Protein AF-A0A8H6C930-F1 (afdb_monomer)

Mean predicted aligned error: 19.34 Å

Foldseek 3Di:
DDFDDDDPVADCLRHGDDDDDDDFDWDWDWDQDPVVRDIDIHTDPDDRDDDPDVVCVLVVVLVVVVVVLQVVQDDPPDGPLRVVLRVLLVVQVPDPVCVPDDSSVSSVVSVVVSVVVSSCVSSVVVVVVVVVVVVPDDDDDDPDDDPPDPPDDVVVVVPVVVVVVVVVVVVVVVCVVCVNVPQQEPQDPPDPQSVVLNVVVVDPPPLVVVDVVVDDDDHDSSHPPDPQSVQWDWDDDPDPDDDIDIDGPPDDDDDDDDDDDDDDDDDDDDDDDDDPPPPDDDDDDPDDDDDPPPDDDDDDD

Organism: NCBI:txid560253

Secondary structure (DSSP, 8-state):
-EEE---TTS-TTTTTEEE--------EEEEEETTTTEEEEEE--SSPPPPS-TTSHHHHHHHHHHHHHHHHSB-SS-BHHHHHHHHHHHHHHH-GGGTTS-HHHHHHHHHHHHHHHHHHHHHHHHHHHHHHHHT----------------S-HHHHHHHHHHHHHHHHHHHHHHHHTGGGTT-----TT-HHHHHHHHHHTSHHHHHHHHHHH-TT------TT-GGGGGEEEE--SSTTPPPEEEETT--S--------------------------PPP--PPP--------PPPP--

Structure (mmCIF, N/CA/C/O backbone):
data_AF-A0A8H6C930-F1
#
_entry.id   AF-A0A8H6C930-F1
#
loop_
_atom_site.group_PDB
_atom_site.id
_atom_site.type_symbol
_atom_site.label_atom_id
_atom_site.label_alt_id
_atom_site.label_comp_id
_atom_site.label_asym_id
_atom_site.label_entity_id
_atom_site.label_seq_id
_atom_site.pdbx_PDB_ins_code
_atom_site.Cartn_x
_atom_site.Cartn_y
_atom_site.Cartn_z
_atom_site.occupancy
_atom_site.B_iso_or_equiv
_atom_site.auth_seq_id
_atom_site.auth_comp_id
_atom_site.auth_asym_id
_atom_site.auth_atom_id
_atom_site.pdbx_PDB_model_num
ATOM 1 N N . MET A 1 1 ? -10.681 -14.684 5.565 1.00 79.75 1 MET A N 1
ATOM 2 C CA . MET A 1 1 ? -9.396 -15.216 6.063 1.00 79.75 1 MET A CA 1
ATOM 3 C C . MET A 1 1 ? -8.317 -14.830 5.072 1.00 79.75 1 MET A C 1
ATOM 5 O O . MET A 1 1 ? -8.582 -14.863 3.874 1.00 79.75 1 MET A O 1
ATOM 9 N N . VAL A 1 2 ? -7.157 -14.409 5.564 1.00 85.25 2 VAL A N 1
ATOM 10 C CA . VAL A 1 2 ? -5.998 -14.007 4.758 1.00 85.25 2 VAL A CA 1
ATOM 11 C C . VAL A 1 2 ? -4.792 -14.786 5.265 1.00 85.25 2 VAL A C 1
ATOM 13 O O . VAL A 1 2 ? -4.538 -14.804 6.465 1.00 85.25 2 VAL A O 1
ATOM 16 N N . GLY A 1 3 ? -4.070 -15.446 4.361 1.00 86.06 3 GLY A N 1
ATOM 17 C CA . GLY A 1 3 ? -2.855 -16.191 4.686 1.00 86.06 3 GLY A CA 1
ATOM 18 C C . GLY A 1 3 ? -1.617 -15.485 4.149 1.00 86.06 3 GLY A C 1
ATOM 19 O O . GLY A 1 3 ? -1.628 -15.006 3.014 1.00 86.06 3 GLY A O 1
ATOM 20 N N . ILE A 1 4 ? -0.548 -15.448 4.944 1.00 85.06 4 ILE A N 1
ATOM 21 C CA . ILE A 1 4 ? 0.753 -14.927 4.522 1.00 85.06 4 ILE A CA 1
ATOM 22 C C . ILE A 1 4 ? 1.716 -16.087 4.283 1.00 85.06 4 ILE A C 1
ATOM 24 O O . ILE A 1 4 ? 2.104 -16.810 5.205 1.00 85.06 4 ILE A O 1
ATOM 28 N N . ALA A 1 5 ? 2.156 -16.211 3.033 1.00 83.69 5 ALA A N 1
ATOM 29 C CA . ALA A 1 5 ? 3.278 -17.052 2.647 1.00 83.69 5 ALA A CA 1
ATOM 30 C C . ALA A 1 5 ? 4.486 -16.156 2.357 1.00 83.69 5 ALA A C 1
ATOM 32 O O . ALA A 1 5 ? 4.425 -15.283 1.493 1.00 83.69 5 ALA A O 1
ATOM 33 N N . ALA A 1 6 ? 5.578 -16.375 3.085 1.00 81.38 6 ALA A N 1
ATOM 34 C CA . ALA A 1 6 ? 6.816 -15.627 2.923 1.00 81.38 6 ALA A CA 1
ATOM 35 C C . ALA A 1 6 ? 7.959 -16.581 2.558 1.00 81.38 6 ALA A C 1
ATOM 37 O O . ALA A 1 6 ? 8.051 -17.693 3.081 1.00 81.38 6 ALA A O 1
ATOM 38 N N . THR A 1 7 ? 8.823 -16.152 1.639 1.00 77.94 7 THR A N 1
ATOM 39 C CA . THR A 1 7 ? 10.051 -16.875 1.281 1.00 77.94 7 THR A CA 1
ATOM 40 C C . THR A 1 7 ? 11.129 -16.689 2.349 1.00 77.94 7 THR A C 1
ATOM 42 O O . THR A 1 7 ? 11.044 -15.760 3.144 1.00 77.94 7 THR A O 1
ATOM 45 N N . ALA A 1 8 ? 12.196 -17.494 2.305 1.00 78.94 8 ALA A N 1
ATOM 46 C CA . ALA A 1 8 ? 13.320 -17.434 3.251 1.00 78.94 8 ALA A CA 1
ATOM 47 C C . ALA A 1 8 ? 14.050 -16.072 3.338 1.00 78.94 8 ALA A C 1
ATOM 49 O O . ALA A 1 8 ? 14.855 -15.876 4.242 1.00 78.94 8 ALA A O 1
ATOM 50 N N . TRP A 1 9 ? 13.779 -15.149 2.408 1.00 77.31 9 TRP A N 1
ATOM 51 C CA . TRP A 1 9 ? 14.273 -13.769 2.416 1.00 77.31 9 TRP A CA 1
ATOM 52 C C . TRP A 1 9 ? 13.660 -12.886 3.510 1.00 77.31 9 TRP A C 1
ATOM 54 O O . TRP A 1 9 ? 14.273 -11.893 3.883 1.00 77.31 9 TRP A O 1
ATOM 64 N N . TYR A 1 10 ? 12.481 -13.247 4.022 1.00 79.94 10 TYR A N 1
ATOM 65 C CA . TYR A 1 10 ? 11.798 -12.533 5.098 1.00 79.94 10 TYR A CA 1
ATOM 66 C C . TYR A 1 10 ? 11.987 -13.257 6.428 1.00 79.94 10 TYR A C 1
ATOM 68 O O . TYR A 1 10 ? 12.107 -14.487 6.474 1.00 79.94 10 TYR A O 1
ATOM 76 N N . THR A 1 11 ? 11.984 -12.503 7.525 1.00 69.88 11 THR A N 1
ATOM 77 C CA . THR A 1 11 ? 12.024 -13.082 8.868 1.00 69.88 11 THR A CA 1
ATOM 78 C C . THR A 1 11 ? 10.875 -14.075 9.050 1.00 69.88 11 THR A C 1
ATOM 80 O O . THR A 1 11 ? 9.703 -13.784 8.810 1.00 69.88 11 THR A O 1
ATOM 83 N N . GLY A 1 12 ? 11.195 -15.285 9.521 1.00 71.69 12 GLY A N 1
ATOM 84 C CA . GLY A 1 12 ? 10.204 -16.338 9.786 1.00 71.69 12 GLY A CA 1
ATOM 85 C C . GLY A 1 12 ? 9.175 -15.982 10.872 1.00 71.69 12 GLY A C 1
ATOM 86 O O . GLY A 1 12 ? 8.310 -16.795 11.193 1.00 71.69 12 GLY A O 1
ATOM 87 N N . ASP A 1 13 ? 9.256 -14.778 11.437 1.00 80.69 13 ASP A N 1
ATOM 88 C CA . ASP A 1 13 ? 8.464 -14.299 12.562 1.00 80.69 13 ASP A CA 1
ATOM 89 C C . ASP A 1 13 ? 6.982 -14.129 12.206 1.00 80.69 13 ASP A C 1
ATOM 91 O O . ASP A 1 13 ? 6.132 -14.407 13.052 1.00 80.69 13 ASP A O 1
ATOM 95 N N . PHE A 1 14 ? 6.664 -13.798 10.950 1.00 80.81 14 PHE A N 1
ATOM 96 C CA . PHE A 1 14 ? 5.293 -13.712 10.420 1.00 80.81 14 PHE A CA 1
ATOM 97 C C . PHE A 1 14 ? 5.009 -14.702 9.278 1.00 80.81 14 PHE A C 1
ATOM 99 O O . PHE A 1 14 ? 3.876 -14.796 8.800 1.00 80.81 14 PHE A O 1
ATOM 106 N N . ALA A 1 15 ? 6.011 -15.483 8.864 1.00 81.81 15 ALA A N 1
ATOM 107 C CA . ALA A 1 15 ? 5.833 -16.528 7.865 1.00 81.81 15 ALA A CA 1
ATOM 108 C C . ALA A 1 15 ? 4.798 -17.567 8.337 1.00 81.81 15 ALA A C 1
ATOM 110 O O . ALA A 1 15 ? 4.788 -17.969 9.511 1.00 81.81 15 ALA A O 1
ATOM 111 N N . ASN A 1 16 ? 3.944 -18.008 7.407 1.00 82.38 16 ASN A N 1
ATOM 112 C CA . ASN A 1 16 ? 2.868 -18.975 7.642 1.00 82.38 16 ASN A CA 1
ATOM 113 C C . ASN A 1 16 ? 1.887 -18.526 8.737 1.00 82.38 16 ASN A C 1
ATOM 115 O O . ASN A 1 16 ? 1.502 -19.317 9.599 1.00 82.38 16 ASN A O 1
ATOM 119 N N . SER A 1 17 ? 1.537 -17.240 8.745 1.00 84.88 17 SER A N 1
ATOM 120 C CA . SER A 1 17 ? 0.477 -16.705 9.598 1.00 84.88 17 SER A CA 1
ATOM 121 C C . SER A 1 17 ? -0.850 -16.672 8.841 1.00 84.88 17 SER A C 1
ATOM 123 O O . SER A 1 17 ? -0.894 -16.444 7.629 1.00 84.88 17 SER A O 1
ATOM 125 N N . GLU A 1 18 ? -1.935 -16.927 9.565 1.00 89.06 18 GLU A N 1
ATOM 126 C CA . GLU A 1 18 ? -3.299 -16.802 9.070 1.00 89.06 18 GLU A CA 1
ATOM 127 C C . GLU A 1 18 ? -4.036 -15.788 9.940 1.00 89.06 18 GLU A C 1
ATOM 129 O O . GLU A 1 18 ? -4.047 -15.895 11.168 1.00 89.06 18 GLU A O 1
ATOM 134 N N . CYS A 1 19 ? -4.645 -14.799 9.294 1.00 87.25 19 CYS A N 1
ATOM 135 C CA . CYS A 1 19 ? -5.421 -13.757 9.941 1.00 87.25 19 CYS A CA 1
ATOM 136 C C . CYS A 1 19 ? -6.899 -13.926 9.575 1.00 87.25 19 CYS A C 1
ATOM 138 O O . CYS A 1 19 ? -7.279 -14.026 8.399 1.00 87.25 19 CYS A O 1
ATOM 140 N N . SER A 1 20 ? -7.755 -13.935 10.595 1.00 90.50 20 SER A N 1
ATOM 141 C CA . SER A 1 20 ? -9.189 -13.745 10.404 1.00 90.50 20 SER A CA 1
ATOM 142 C C . SER A 1 20 ? -9.491 -12.254 10.438 1.00 90.50 20 SER A C 1
ATOM 144 O O . SER A 1 20 ? -8.956 -11.539 11.278 1.00 90.50 20 SER A O 1
ATOM 146 N N . LEU A 1 21 ? -10.336 -11.798 9.519 1.00 90.06 21 LEU A N 1
ATOM 147 C CA . LEU A 1 21 ? -10.789 -10.413 9.471 1.00 90.06 21 LEU A CA 1
ATOM 148 C C . LEU A 1 21 ? -12.234 -10.383 9.948 1.00 90.06 21 LEU A C 1
ATOM 150 O O . LEU A 1 21 ? -13.074 -11.095 9.394 1.00 90.06 21 LEU A O 1
ATOM 154 N N . GLU A 1 22 ? -12.508 -9.566 10.956 1.00 90.31 22 GLU A N 1
ATOM 155 C CA . GLU A 1 22 ? -13.847 -9.347 11.491 1.00 90.31 22 GLU A CA 1
ATOM 156 C C . GLU A 1 22 ? -14.183 -7.859 11.386 1.00 90.31 22 GLU A C 1
ATOM 158 O O . GLU A 1 22 ? -13.458 -7.007 11.893 1.00 90.31 22 GLU A O 1
ATOM 163 N N . PHE A 1 23 ? -15.283 -7.542 10.703 1.00 87.50 23 PHE A N 1
ATOM 164 C CA . PHE A 1 23 ? -15.750 -6.170 10.535 1.00 87.50 23 PHE A CA 1
ATOM 165 C C . PHE A 1 23 ? -16.881 -5.919 11.525 1.00 87.50 23 PHE A C 1
ATOM 167 O O . PHE A 1 23 ? -17.959 -6.498 11.403 1.00 87.50 23 PHE A O 1
ATOM 174 N N . ILE A 1 24 ? -16.630 -5.056 12.511 1.00 87.38 24 ILE A N 1
ATOM 175 C CA . ILE A 1 24 ? -17.607 -4.723 13.549 1.00 87.38 24 ILE A CA 1
ATOM 176 C C . ILE A 1 24 ? -18.131 -3.305 13.294 1.00 87.38 24 ILE A C 1
ATOM 178 O O . ILE A 1 24 ? -17.394 -2.333 13.513 1.00 87.38 24 ILE A O 1
ATOM 182 N N . PRO A 1 25 ? -19.396 -3.139 12.859 1.00 85.94 25 PRO A N 1
ATOM 183 C CA . PRO A 1 25 ? -19.955 -1.818 12.628 1.00 85.94 25 PRO A CA 1
ATOM 184 C C . PRO A 1 25 ? -19.990 -1.044 13.948 1.00 85.94 25 PRO A C 1
ATOM 186 O O . PRO A 1 25 ? -20.563 -1.477 14.950 1.00 85.94 25 PRO A O 1
ATOM 189 N N . THR A 1 26 ? -19.356 0.128 13.950 1.00 85.62 26 THR A N 1
ATOM 190 C CA . THR A 1 26 ? -19.258 0.995 15.126 1.00 85.62 26 THR A CA 1
ATOM 191 C C . THR A 1 26 ? -19.774 2.380 14.776 1.00 85.62 26 THR A C 1
ATOM 193 O O . THR A 1 26 ? -19.342 2.988 13.799 1.00 85.62 26 THR A O 1
ATOM 196 N N . ARG A 1 27 ? -20.690 2.908 15.593 1.00 85.25 27 ARG A N 1
ATOM 197 C CA . ARG A 1 27 ? -21.203 4.268 15.432 1.00 85.25 27 ARG A CA 1
ATOM 198 C C . ARG A 1 27 ? -20.398 5.223 16.300 1.00 85.25 27 ARG A C 1
ATOM 200 O O . ARG A 1 27 ? -20.373 5.091 17.525 1.00 85.25 27 ARG A O 1
ATOM 207 N N . SER A 1 28 ? -19.803 6.218 15.661 1.00 85.56 28 SER A N 1
ATOM 208 C CA . SER A 1 28 ? -19.038 7.268 16.328 1.00 85.56 28 SER A CA 1
ATOM 209 C C . SER A 1 28 ? -19.638 8.631 16.010 1.00 85.56 28 SER A C 1
ATOM 211 O O . SER A 1 28 ? -20.045 8.892 14.881 1.00 85.56 28 SER A O 1
ATOM 213 N N . THR A 1 29 ? -19.687 9.503 17.010 1.00 86.50 29 THR A N 1
ATOM 214 C CA . THR A 1 29 ? -19.997 10.919 16.828 1.00 86.50 29 THR A CA 1
ATOM 215 C C . THR A 1 29 ? -18.683 11.651 16.612 1.00 86.50 29 THR A C 1
ATOM 217 O O . THR A 1 29 ? -17.833 11.675 17.504 1.00 86.50 29 THR A O 1
ATOM 220 N N . VAL A 1 30 ? -18.517 12.224 15.421 1.00 84.88 30 VAL A N 1
ATOM 221 C CA . VAL A 1 30 ? -17.352 13.036 15.064 1.00 84.88 30 VAL A CA 1
ATOM 222 C C . VAL A 1 30 ? -17.749 14.502 15.155 1.00 84.88 30 VAL A C 1
ATOM 224 O O . VAL A 1 30 ? -18.632 14.958 14.433 1.00 84.88 30 VAL A O 1
ATOM 227 N N . THR A 1 31 ? -17.090 15.241 16.039 1.00 86.75 31 THR A N 1
ATOM 228 C CA . THR A 1 31 ? -17.269 16.686 16.176 1.00 86.75 31 THR A CA 1
ATOM 229 C C . THR A 1 31 ? -15.995 17.373 15.711 1.00 86.75 31 THR A C 1
ATOM 231 O O . THR A 1 31 ? -14.959 17.274 16.368 1.00 86.75 31 THR A O 1
ATOM 234 N N . ALA A 1 32 ? -16.069 18.075 14.582 1.00 84.75 32 ALA A N 1
ATOM 235 C CA . ALA A 1 32 ? -14.976 18.895 14.076 1.00 84.75 32 ALA A CA 1
ATOM 236 C C . ALA A 1 32 ? -15.139 20.340 14.568 1.00 84.75 32 ALA A C 1
ATOM 238 O O . ALA A 1 32 ? -16.073 21.044 14.183 1.00 84.75 32 ALA A O 1
ATOM 239 N N . ASN A 1 33 ? -14.224 20.796 15.420 1.00 82.88 33 ASN A N 1
ATOM 240 C CA . ASN A 1 33 ? -14.099 22.195 15.797 1.00 82.88 33 ASN A CA 1
ATOM 241 C C . ASN A 1 33 ? -13.044 22.854 14.903 1.00 82.88 33 ASN A C 1
ATOM 243 O O . ASN A 1 33 ? -11.845 22.792 15.169 1.00 82.88 33 ASN A O 1
ATOM 247 N N . VAL A 1 34 ? -13.517 23.501 13.839 1.00 81.06 34 VAL A N 1
ATOM 248 C CA . VAL A 1 34 ? -12.667 24.165 12.841 1.00 81.06 34 VAL A CA 1
ATOM 249 C C . VAL A 1 34 ? -11.925 25.370 13.432 1.00 81.06 34 VAL A C 1
ATOM 251 O O . VAL A 1 34 ? -10.808 25.659 13.0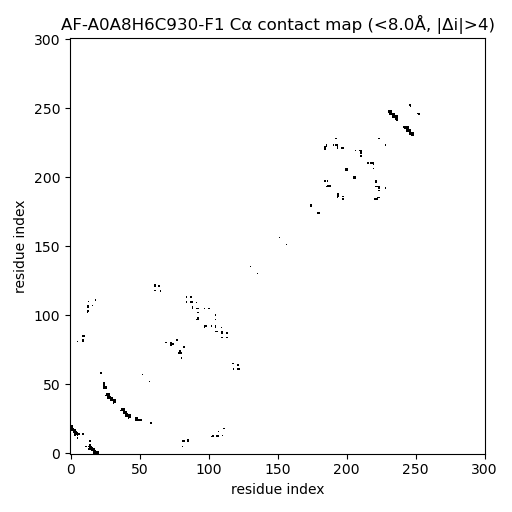22 1.00 81.06 34 VAL A O 1
ATOM 254 N N . THR A 1 35 ? -12.501 26.056 14.425 1.00 80.56 35 THR A N 1
ATOM 255 C CA . THR A 1 35 ? -11.878 27.229 15.061 1.00 80.56 35 THR A CA 1
ATOM 256 C C . THR A 1 35 ? -10.650 26.854 15.887 1.00 80.56 35 THR A C 1
ATOM 258 O O . THR A 1 35 ? -9.655 27.571 15.863 1.00 80.56 35 THR A O 1
ATOM 261 N N . ASN A 1 36 ? -10.706 25.721 16.589 1.00 81.69 36 ASN A N 1
ATOM 262 C CA . ASN A 1 36 ? -9.599 25.218 17.407 1.00 81.69 36 ASN A CA 1
ATOM 263 C C . ASN A 1 36 ? -8.772 24.138 16.693 1.00 81.69 36 ASN A C 1
ATOM 265 O O . ASN A 1 36 ? -7.921 23.518 17.327 1.00 81.69 36 ASN A O 1
ATOM 269 N N . SER A 1 37 ? -9.043 23.888 15.406 1.00 81.19 37 SER A N 1
ATOM 270 C CA . SER A 1 37 ? -8.432 22.813 14.614 1.00 81.19 37 SER A CA 1
ATOM 271 C C . SER A 1 37 ? -8.431 21.459 15.334 1.00 81.19 37 SER A C 1
ATOM 273 O O . SER A 1 37 ? -7.448 20.722 15.279 1.00 81.19 37 SER A O 1
ATOM 275 N N . SER A 1 38 ? -9.517 21.131 16.040 1.00 86.69 38 SER A N 1
ATOM 276 C CA . SER A 1 38 ? -9.626 19.892 16.810 1.00 86.69 38 SER A CA 1
ATOM 277 C C . SER A 1 38 ? -10.752 19.006 16.293 1.00 86.69 38 SER A C 1
ATOM 279 O O . SER A 1 38 ? -11.836 19.475 15.949 1.00 86.69 38 SER A O 1
ATOM 281 N N . ILE A 1 39 ? -10.491 17.702 16.238 1.00 86.88 39 ILE A N 1
ATOM 282 C CA . ILE A 1 39 ? -11.469 16.685 15.855 1.00 86.88 39 ILE A CA 1
ATOM 283 C C . ILE A 1 39 ? -11.646 15.769 17.058 1.00 86.88 39 ILE A C 1
ATOM 285 O O . ILE A 1 39 ? -10.695 15.128 17.499 1.00 86.88 39 ILE A O 1
ATOM 289 N N . THR A 1 40 ? -12.861 15.713 17.595 1.00 90.12 40 THR A N 1
ATOM 290 C CA . THR A 1 40 ? -13.199 14.824 18.707 1.00 90.12 40 THR A CA 1
ATOM 291 C C . THR A 1 40 ? -14.066 13.693 18.185 1.00 90.12 40 THR A C 1
ATOM 293 O O . THR A 1 40 ? -15.147 13.934 17.650 1.00 90.12 40 THR A O 1
ATOM 296 N N . VAL A 1 41 ? -13.608 12.456 18.365 1.00 88.25 41 VAL A N 1
ATOM 297 C CA . VAL A 1 41 ? -14.354 11.249 17.996 1.00 88.25 41 VAL A CA 1
ATOM 298 C C . VAL A 1 41 ? -14.790 10.547 19.274 1.00 88.25 41 VAL A C 1
ATOM 300 O O . VAL A 1 41 ? -13.957 10.112 20.065 1.00 88.25 41 VAL A O 1
ATOM 303 N N . VAL A 1 42 ? -16.100 10.436 19.491 1.00 90.44 42 VAL A N 1
ATOM 304 C CA . VAL A 1 42 ? -16.665 9.749 20.659 1.00 90.44 42 VAL A CA 1
ATOM 305 C C . VAL A 1 42 ? -17.503 8.573 20.180 1.00 90.44 42 VAL A C 1
ATOM 307 O O . VAL A 1 42 ? -18.450 8.754 19.415 1.00 90.44 42 VAL A O 1
ATOM 310 N N . LYS A 1 43 ? -17.174 7.358 20.632 1.00 84.62 43 LYS A N 1
ATOM 311 C CA . LYS A 1 43 ? -17.994 6.167 20.360 1.00 84.62 43 LYS A CA 1
ATOM 312 C C . LYS A 1 43 ? -19.374 6.352 20.999 1.00 84.62 43 LYS A C 1
ATOM 314 O O . LYS A 1 43 ? -19.468 6.700 22.174 1.00 84.62 43 LYS A O 1
ATOM 319 N N . SER A 1 44 ? -20.439 6.137 20.231 1.00 82.00 44 SER A N 1
ATOM 320 C CA . SER A 1 44 ? -21.807 6.295 20.723 1.00 82.00 44 SER A CA 1
ATOM 321 C C . SER A 1 44 ? -22.160 5.131 21.656 1.00 82.00 44 SER A C 1
ATOM 323 O O . SER A 1 44 ? -22.127 3.969 21.255 1.00 82.00 44 SER A O 1
ATOM 325 N N . SER A 1 45 ? -22.453 5.423 22.923 1.00 69.12 45 SER A N 1
ATOM 326 C CA . SER A 1 45 ? -22.806 4.425 23.932 1.00 69.12 45 SER A CA 1
ATOM 327 C C . SER A 1 45 ? -24.292 4.063 23.844 1.00 69.12 45 SER A C 1
ATOM 329 O O . SER A 1 45 ? -25.140 4.710 24.451 1.00 69.12 45 SER A O 1
ATOM 331 N N . GLY A 1 46 ? -24.619 3.008 23.097 1.00 61.81 46 GLY A N 1
ATOM 332 C CA . GLY A 1 46 ? -25.963 2.424 23.102 1.00 61.81 46 GLY A CA 1
ATOM 333 C C . GLY A 1 46 ? -26.334 1.786 21.769 1.00 61.81 46 GLY A C 1
ATOM 334 O O . GLY A 1 46 ? -26.498 2.488 20.779 1.00 61.81 46 GLY A O 1
ATOM 335 N N . SER A 1 47 ? -26.531 0.464 21.788 1.00 58.28 47 SER A N 1
ATOM 336 C CA . SER A 1 47 ? -26.843 -0.441 20.665 1.00 58.28 47 SER A CA 1
ATOM 337 C C . SER A 1 47 ? -25.711 -0.685 19.655 1.00 58.28 47 SER A C 1
ATOM 339 O O . SER A 1 47 ? -24.977 0.227 19.283 1.00 58.28 47 SER A O 1
ATOM 341 N N . ALA A 1 48 ? -25.563 -1.952 19.241 1.00 6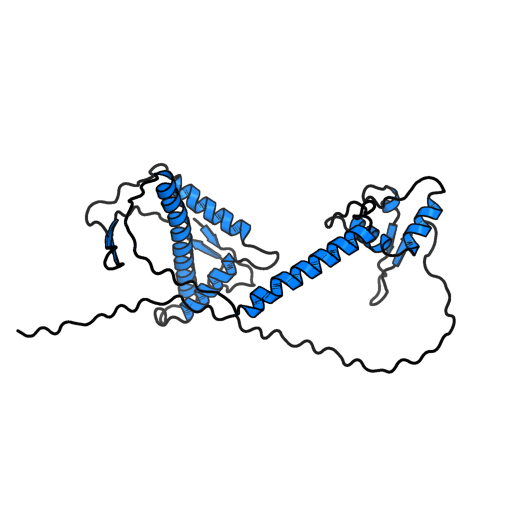9.19 48 ALA A N 1
ATOM 342 C CA . ALA A 1 48 ? -24.708 -2.337 18.120 1.00 69.19 48 ALA A CA 1
ATOM 343 C C . ALA A 1 48 ? -25.110 -1.495 16.905 1.00 69.19 48 ALA A C 1
ATOM 345 O O . ALA A 1 48 ? -26.302 -1.373 16.615 1.00 69.19 48 ALA A O 1
ATOM 346 N N . ALA A 1 49 ? -24.139 -0.858 16.253 1.00 79.38 49 ALA A N 1
ATOM 347 C CA . ALA A 1 49 ? -24.451 -0.016 15.113 1.00 79.38 49 ALA A CA 1
ATOM 348 C C . ALA A 1 49 ? -25.074 -0.885 14.020 1.00 79.38 49 ALA A C 1
ATOM 350 O O . ALA A 1 49 ? -24.557 -1.956 13.705 1.00 79.38 49 ALA A O 1
ATOM 351 N N . THR A 1 50 ? -26.192 -0.428 13.459 1.00 84.19 50 THR A N 1
ATOM 352 C CA . THR A 1 50 ? -26.740 -1.049 12.258 1.00 84.19 50 THR A CA 1
ATOM 353 C C . THR A 1 50 ? -25.683 -0.962 11.170 1.00 84.19 50 THR A C 1
ATOM 355 O O . THR A 1 50 ? -25.166 0.127 10.912 1.00 84.19 50 THR A O 1
ATOM 358 N N . ASP A 1 51 ? -25.361 -2.104 10.568 1.00 84.00 51 ASP A N 1
ATOM 359 C CA . ASP A 1 51 ? -24.439 -2.163 9.445 1.00 84.00 51 ASP A CA 1
ATOM 360 C C . ASP A 1 51 ? -24.942 -1.224 8.331 1.00 84.00 51 ASP A C 1
ATOM 362 O O . ASP A 1 51 ? -26.070 -1.410 7.854 1.00 84.00 51 ASP A O 1
ATOM 366 N N . PRO A 1 52 ? -24.175 -0.180 7.954 1.00 79.38 52 PRO A N 1
ATOM 367 C CA . PRO A 1 52 ? -24.566 0.717 6.872 1.00 79.38 52 PRO A CA 1
ATOM 368 C C . PRO A 1 52 ? -24.620 0.003 5.516 1.00 79.38 52 PRO A C 1
ATOM 370 O O . PRO A 1 52 ? -25.248 0.515 4.590 1.00 79.38 52 PRO A O 1
ATOM 373 N N . GLU A 1 53 ? -23.979 -1.161 5.389 1.00 85.12 53 GLU A N 1
ATOM 374 C CA . GLU A 1 53 ? -23.884 -1.925 4.154 1.00 85.12 53 GLU A CA 1
ATOM 375 C C . GLU A 1 53 ? -24.126 -3.426 4.432 1.00 85.12 53 GLU A C 1
ATOM 377 O O . GLU A 1 53 ? -23.200 -4.235 4.424 1.00 85.12 53 GLU A O 1
ATOM 382 N N . PRO A 1 54 ? -25.387 -3.836 4.653 1.00 86.44 54 PRO A N 1
ATOM 383 C CA . PRO A 1 54 ? -25.709 -5.204 5.053 1.00 86.44 54 PRO A CA 1
ATOM 384 C C . PRO A 1 54 ? -25.551 -6.240 3.927 1.00 86.44 54 PRO A C 1
ATOM 386 O O . PRO A 1 54 ? -25.756 -7.430 4.171 1.00 86.44 54 PRO A O 1
ATOM 389 N N . THR A 1 55 ? -25.252 -5.835 2.685 1.00 90.12 55 THR A N 1
ATOM 390 C CA . THR A 1 55 ? -25.086 -6.786 1.572 1.00 90.12 55 THR A CA 1
ATOM 391 C C . THR A 1 55 ? -23.704 -7.445 1.569 1.00 90.12 55 THR A C 1
ATOM 393 O O . THR A 1 55 ? -23.513 -8.452 0.886 1.00 90.12 55 THR A O 1
ATOM 396 N N . GLY A 1 56 ? -22.752 -6.917 2.348 1.00 89.50 56 GLY A N 1
ATOM 397 C CA . GLY A 1 56 ? -21.388 -7.433 2.452 1.00 89.50 56 GLY A CA 1
ATOM 398 C C . GLY A 1 56 ? -20.503 -7.099 1.248 1.00 89.50 56 GLY A C 1
ATOM 399 O O . GLY A 1 56 ? -19.365 -7.567 1.167 1.00 89.50 56 GLY A O 1
ATOM 400 N N . LEU A 1 57 ? -20.991 -6.276 0.318 1.00 90.94 57 LEU A N 1
ATOM 401 C CA . LEU A 1 57 ? -20.226 -5.752 -0.807 1.00 90.94 57 LEU A CA 1
ATOM 402 C C . LEU A 1 57 ? -19.038 -4.916 -0.336 1.00 90.94 57 LEU A C 1
ATOM 404 O O . LEU A 1 57 ? -17.969 -5.022 -0.933 1.00 90.94 57 LEU A O 1
ATOM 408 N N . LEU A 1 58 ? -19.186 -4.122 0.728 1.00 90.62 58 LEU A N 1
ATOM 409 C CA . LEU A 1 58 ? -18.085 -3.322 1.268 1.00 90.62 58 LEU A CA 1
ATOM 410 C C . LEU A 1 58 ? -16.952 -4.225 1.762 1.00 90.62 58 LEU A C 1
ATOM 412 O O . LEU A 1 58 ? -15.804 -4.049 1.363 1.00 90.62 58 LEU A O 1
ATOM 416 N N . VAL A 1 59 ? -17.286 -5.240 2.559 1.00 91.31 59 VAL A N 1
ATOM 417 C CA . VAL A 1 59 ? -16.318 -6.226 3.056 1.00 91.31 59 VAL A CA 1
ATOM 418 C C . VAL A 1 59 ? -15.657 -6.965 1.892 1.00 91.31 59 VAL A C 1
ATOM 420 O O . VAL A 1 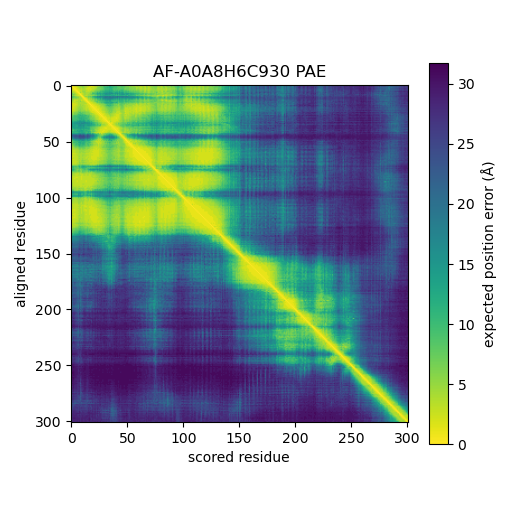59 ? -14.430 -7.070 1.837 1.00 91.31 59 VAL A O 1
ATOM 423 N N . ASN A 1 60 ? -16.450 -7.428 0.922 1.00 92.62 60 ASN A N 1
ATOM 424 C CA . ASN A 1 60 ? -15.941 -8.132 -0.250 1.00 92.62 60 ASN A CA 1
ATOM 425 C C . ASN A 1 60 ? -14.993 -7.258 -1.088 1.00 92.62 60 ASN A C 1
ATOM 427 O O . ASN A 1 60 ? -13.928 -7.719 -1.500 1.00 92.62 60 AS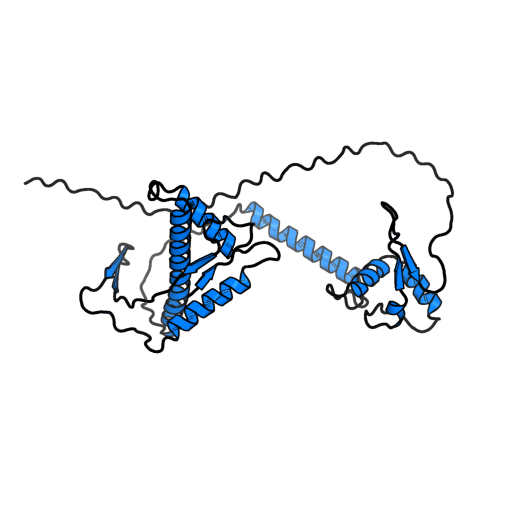N A O 1
ATOM 431 N N . ASN A 1 61 ? -15.341 -5.991 -1.310 1.00 92.81 61 ASN A N 1
ATOM 432 C CA . ASN A 1 61 ? -14.524 -5.048 -2.070 1.00 92.81 61 ASN A CA 1
ATOM 433 C C . ASN A 1 61 ? -13.225 -4.702 -1.339 1.00 92.81 61 ASN A C 1
ATOM 435 O O . ASN A 1 61 ? -12.169 -4.656 -1.969 1.00 92.81 61 ASN A O 1
ATOM 439 N N . THR A 1 62 ? -13.269 -4.531 -0.018 1.00 92.56 62 THR A N 1
ATOM 440 C CA . THR A 1 62 ? -12.076 -4.293 0.804 1.00 92.56 62 THR A CA 1
ATOM 441 C C . THR A 1 62 ? -11.105 -5.471 0.732 1.00 92.56 62 THR A C 1
ATOM 443 O O . THR A 1 62 ? -9.925 -5.285 0.431 1.00 92.56 62 THR A O 1
ATOM 446 N N . VAL A 1 63 ? -11.595 -6.702 0.913 1.00 92.31 63 VAL A N 1
ATOM 447 C CA . VAL A 1 63 ? -10.765 -7.916 0.800 1.00 92.31 63 VAL A CA 1
ATOM 448 C C . VAL A 1 63 ? -10.236 -8.098 -0.628 1.00 92.31 63 VAL A C 1
ATOM 450 O O . VAL A 1 63 ? -9.077 -8.464 -0.826 1.00 92.31 63 VAL A O 1
ATOM 453 N N . THR A 1 64 ? -11.050 -7.789 -1.638 1.00 93.19 64 THR A N 1
ATOM 454 C CA . THR A 1 64 ? -10.637 -7.836 -3.048 1.00 93.19 64 THR A CA 1
ATOM 455 C C . THR A 1 64 ? -9.538 -6.810 -3.351 1.00 93.19 64 THR A C 1
ATOM 457 O O . THR A 1 64 ? -8.578 -7.125 -4.054 1.00 93.19 64 THR A O 1
ATOM 460 N N . SER A 1 65 ? -9.624 -5.604 -2.787 1.00 92.75 65 SER A N 1
ATOM 461 C CA . SER A 1 65 ? -8.594 -4.565 -2.915 1.00 92.75 65 SER A CA 1
ATOM 462 C C . SER A 1 65 ? -7.281 -4.971 -2.258 1.00 92.75 65 SER A C 1
ATOM 464 O O . SER A 1 65 ? -6.220 -4.808 -2.859 1.00 92.75 65 SER A O 1
ATOM 466 N N . LEU A 1 66 ? -7.343 -5.596 -1.080 1.00 90.62 66 LEU A N 1
ATOM 467 C CA . LEU A 1 66 ? -6.171 -6.182 -0.432 1.00 90.62 66 LEU A CA 1
ATOM 468 C C . LEU A 1 66 ? -5.511 -7.255 -1.317 1.00 90.62 66 LEU A C 1
ATOM 470 O O . LEU A 1 66 ? -4.290 -7.280 -1.474 1.00 90.62 66 LEU A O 1
ATOM 474 N N . HIS A 1 67 ? -6.315 -8.104 -1.960 1.00 88.81 67 HIS A N 1
ATOM 475 C CA . HIS A 1 67 ? -5.820 -9.088 -2.922 1.00 88.81 67 HIS A CA 1
ATOM 476 C C . HIS A 1 67 ? -5.157 -8.428 -4.146 1.00 88.81 67 HIS A C 1
ATOM 478 O O . HIS A 1 67 ? -4.096 -8.873 -4.586 1.00 88.81 67 HIS A O 1
ATOM 484 N N . PHE A 1 68 ? -5.720 -7.342 -4.683 1.00 90.31 68 PHE A N 1
ATOM 485 C CA . PHE A 1 68 ? -5.082 -6.596 -5.771 1.00 90.31 68 PHE A CA 1
ATOM 486 C C . PHE A 1 68 ? -3.758 -5.949 -5.349 1.00 90.31 68 PHE A C 1
ATOM 488 O O . PHE A 1 68 ? -2.786 -6.042 -6.097 1.00 90.31 68 PHE A O 1
ATOM 495 N N . LEU A 1 69 ? -3.685 -5.357 -4.153 1.00 88.12 69 LEU A N 1
ATOM 496 C CA . LEU A 1 69 ? -2.443 -4.798 -3.607 1.00 88.12 69 LEU A CA 1
ATOM 497 C C . LEU A 1 69 ? -1.348 -5.863 -3.498 1.00 88.12 69 LEU A C 1
ATOM 499 O O . LEU A 1 69 ? -0.224 -5.644 -3.950 1.00 88.12 69 LEU A O 1
ATOM 503 N N . SER A 1 70 ? -1.699 -7.050 -2.997 1.00 85.69 70 SER A N 1
ATOM 504 C CA . SER A 1 70 ? -0.777 -8.186 -2.916 1.00 85.69 70 SER A CA 1
ATOM 505 C C . SER A 1 70 ? -0.244 -8.618 -4.289 1.00 85.69 70 SER A C 1
ATOM 507 O O . SER A 1 70 ? 0.911 -9.024 -4.395 1.00 85.69 70 SER A O 1
ATOM 509 N N . LYS A 1 71 ? -1.043 -8.486 -5.356 1.00 83.94 71 LYS A N 1
ATOM 510 C CA . LYS A 1 71 ? -0.637 -8.842 -6.725 1.00 83.94 71 LYS A CA 1
ATOM 511 C C . LYS A 1 71 ? 0.168 -7.764 -7.448 1.00 83.94 71 LYS A C 1
ATOM 513 O O . LYS A 1 71 ? 0.904 -8.105 -8.368 1.00 83.94 71 LYS A O 1
ATOM 518 N N . MET A 1 72 ? 0.010 -6.493 -7.084 1.00 81.88 72 MET A N 1
ATOM 519 C CA . MET A 1 72 ? 0.725 -5.378 -7.723 1.00 81.88 72 MET A CA 1
ATOM 520 C C . MET A 1 72 ? 2.091 -5.097 -7.083 1.00 81.88 72 MET A C 1
ATOM 522 O O . MET A 1 72 ? 2.960 -4.531 -7.739 1.00 81.88 72 MET A O 1
ATOM 526 N N . GLY A 1 73 ? 2.287 -5.487 -5.820 1.00 68.19 73 GLY A N 1
ATOM 527 C CA . GLY A 1 73 ? 3.501 -5.205 -5.049 1.00 68.19 73 GLY A CA 1
ATOM 528 C C . GLY A 1 73 ? 4.763 -6.062 -5.284 1.00 68.19 73 GLY A C 1
ATOM 529 O O . GLY A 1 73 ? 5.826 -5.598 -4.866 1.00 68.19 73 GLY A O 1
ATOM 530 N N . PRO A 1 74 ? 4.739 -7.277 -5.874 1.00 77.06 74 PRO A N 1
ATOM 531 C CA . PRO A 1 74 ? 5.951 -8.076 -6.008 1.00 77.06 74 PRO A CA 1
ATOM 532 C C . PRO A 1 74 ? 6.750 -7.704 -7.263 1.00 77.06 74 PRO A C 1
ATOM 534 O O . PRO A 1 74 ? 6.239 -7.689 -8.381 1.00 77.06 74 PRO A O 1
ATOM 537 N N . SER A 1 75 ? 8.042 -7.457 -7.069 1.00 70.69 75 SER A N 1
ATOM 538 C CA . SER A 1 75 ? 9.059 -7.538 -8.120 1.00 70.69 75 SER A CA 1
ATOM 539 C C . SER A 1 75 ? 9.549 -8.989 -8.267 1.00 70.69 75 SER A C 1
ATOM 541 O O . SER A 1 75 ? 9.144 -9.863 -7.502 1.00 70.69 75 SER A O 1
ATOM 543 N N . LEU A 1 76 ? 10.455 -9.258 -9.217 1.00 65.25 76 LEU A N 1
ATOM 544 C CA . LEU A 1 76 ? 11.059 -10.588 -9.428 1.00 65.25 76 LEU A CA 1
ATOM 545 C C . LEU A 1 76 ? 11.649 -11.229 -8.153 1.00 65.25 76 LEU A C 1
ATOM 547 O O . LEU A 1 76 ? 11.768 -12.452 -8.111 1.00 65.25 76 LEU A O 1
ATOM 551 N N . TYR A 1 77 ? 12.009 -10.435 -7.134 1.00 65.56 77 TYR A N 1
ATOM 552 C CA . TYR A 1 77 ? 12.711 -10.926 -5.940 1.00 65.56 77 TYR A CA 1
ATOM 553 C C . TYR A 1 77 ? 12.160 -10.428 -4.599 1.00 65.56 77 TYR A C 1
ATOM 555 O O . TYR A 1 77 ? 12.361 -11.102 -3.592 1.00 65.56 77 TYR A O 1
ATOM 563 N N . VAL A 1 78 ? 11.472 -9.283 -4.559 1.00 78.38 78 VAL A N 1
ATOM 564 C CA . VAL A 1 78 ? 10.992 -8.673 -3.305 1.00 78.38 78 VAL A CA 1
ATOM 565 C C . VAL A 1 78 ? 9.550 -8.200 -3.419 1.00 78.38 78 VAL A C 1
ATOM 567 O O . VAL A 1 78 ? 9.122 -7.746 -4.483 1.00 78.38 78 VAL A O 1
ATOM 570 N N . SER A 1 79 ? 8.809 -8.295 -2.318 1.00 83.75 79 SER A N 1
ATOM 571 C CA . SER A 1 79 ? 7.448 -7.784 -2.174 1.00 83.75 79 SER A CA 1
ATOM 572 C C . SER A 1 79 ? 7.465 -6.488 -1.380 1.00 83.75 79 SER A C 1
ATOM 574 O O . SER A 1 79 ? 7.850 -6.492 -0.215 1.00 83.75 79 SER A O 1
ATOM 576 N N . VAL A 1 80 ? 6.954 -5.400 -1.964 1.00 85.50 80 VAL A N 1
ATOM 577 C CA . VAL A 1 80 ? 6.813 -4.111 -1.257 1.00 85.50 80 VAL A CA 1
ATOM 578 C C . VAL A 1 80 ? 6.008 -4.272 0.040 1.00 85.50 80 VAL A C 1
ATOM 580 O O . VAL A 1 80 ? 6.327 -3.669 1.061 1.00 85.50 80 VAL A O 1
ATOM 583 N N . MET A 1 81 ? 4.984 -5.130 0.021 1.00 86.06 81 MET A N 1
ATOM 584 C CA . MET A 1 81 ? 4.165 -5.420 1.198 1.00 86.06 81 MET A CA 1
ATOM 585 C C . MET A 1 81 ? 4.925 -6.265 2.232 1.00 86.06 81 MET A C 1
ATOM 587 O O . MET A 1 81 ? 4.792 -6.033 3.429 1.00 86.06 81 MET A O 1
ATOM 591 N N . GLY A 1 82 ? 5.759 -7.206 1.775 1.00 86.75 82 GLY A N 1
ATOM 592 C CA . GLY A 1 82 ? 6.644 -7.984 2.646 1.00 86.75 82 GLY A CA 1
ATOM 593 C C . GLY A 1 82 ? 7.670 -7.103 3.359 1.00 86.75 82 GLY A C 1
ATOM 594 O O . GLY A 1 82 ? 7.844 -7.229 4.567 1.00 86.75 82 GLY A O 1
ATOM 595 N N . ASP A 1 83 ? 8.278 -6.159 2.639 1.00 88.12 83 ASP A N 1
ATOM 596 C CA . ASP A 1 83 ? 9.259 -5.220 3.194 1.00 88.12 83 ASP A CA 1
ATOM 597 C C . ASP A 1 83 ? 8.615 -4.280 4.226 1.00 88.12 83 ASP A C 1
ATOM 599 O O . ASP A 1 83 ? 9.204 -3.995 5.270 1.00 88.12 83 ASP A O 1
ATOM 603 N N . ALA A 1 84 ? 7.379 -3.835 3.973 1.00 88.25 84 ALA A N 1
ATOM 604 C CA . ALA A 1 84 ? 6.612 -3.037 4.925 1.00 88.25 84 ALA A CA 1
ATOM 605 C C . ALA A 1 84 ? 6.292 -3.822 6.212 1.00 88.25 84 ALA A C 1
ATOM 607 O O . ALA A 1 84 ? 6.456 -3.287 7.312 1.00 88.25 84 ALA A O 1
ATOM 608 N N . PHE A 1 85 ? 5.891 -5.094 6.092 1.00 88.69 85 PHE A N 1
ATOM 609 C CA . PHE A 1 85 ? 5.663 -5.962 7.250 1.00 88.69 85 PHE A CA 1
ATOM 610 C C . PHE A 1 85 ? 6.952 -6.201 8.042 1.00 88.69 85 PHE A C 1
ATOM 612 O O . PHE A 1 85 ? 6.964 -5.998 9.254 1.00 88.69 85 PHE A O 1
ATOM 619 N N . GLU A 1 86 ? 8.051 -6.553 7.373 1.00 89.06 86 GLU A N 1
ATOM 620 C CA . GLU A 1 86 ? 9.374 -6.740 7.982 1.00 89.06 86 GLU A CA 1
ATOM 621 C C . GLU A 1 86 ? 9.812 -5.481 8.753 1.00 89.06 86 GLU A C 1
ATOM 623 O O . GLU A 1 86 ? 10.239 -5.548 9.911 1.00 89.06 86 GLU A O 1
ATOM 628 N N . TYR A 1 87 ? 9.642 -4.307 8.139 1.00 89.19 87 TYR A N 1
ATOM 629 C CA . TYR A 1 87 ? 9.955 -3.031 8.770 1.00 89.19 87 TYR A CA 1
ATOM 630 C C . TYR A 1 87 ? 9.098 -2.775 10.014 1.00 89.19 87 TYR A C 1
ATOM 632 O O . TYR A 1 87 ? 9.622 -2.332 11.045 1.00 89.19 87 TYR A O 1
ATOM 640 N N . ASN A 1 88 ? 7.796 -3.073 9.956 1.00 88.62 88 ASN A N 1
ATOM 641 C CA . ASN A 1 88 ? 6.917 -2.908 11.107 1.00 88.62 88 ASN A CA 1
ATOM 642 C C . ASN A 1 88 ? 7.265 -3.893 12.235 1.00 88.62 88 ASN A C 1
ATOM 644 O O . ASN A 1 88 ? 7.329 -3.496 13.398 1.00 88.62 88 ASN A O 1
ATOM 648 N N . VAL A 1 89 ? 7.592 -5.149 11.917 1.00 88.69 89 VAL A N 1
ATOM 649 C CA . VAL A 1 89 ? 8.072 -6.144 12.895 1.00 88.69 89 VAL A CA 1
ATOM 650 C C . VAL A 1 89 ? 9.326 -5.635 13.601 1.00 88.69 89 VAL A C 1
ATOM 652 O O . VAL A 1 89 ? 9.382 -5.602 14.833 1.00 88.69 89 VAL A O 1
ATOM 655 N N . HIS A 1 90 ? 10.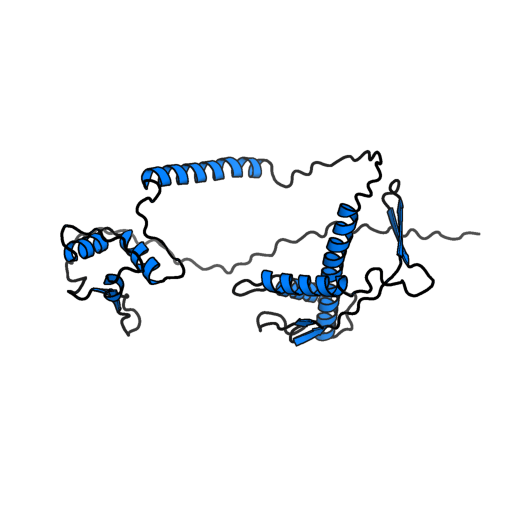314 -5.162 12.842 1.00 88.19 90 HIS A N 1
ATOM 656 C CA . HIS A 1 90 ? 11.557 -4.638 13.400 1.00 88.19 90 HIS A CA 1
ATOM 657 C C . HIS A 1 90 ? 11.341 -3.372 14.249 1.00 88.19 90 HIS A C 1
ATOM 659 O O . HIS A 1 90 ? 11.978 -3.201 15.292 1.00 88.19 90 HIS A O 1
ATOM 665 N N . THR A 1 91 ? 10.421 -2.496 13.844 1.00 88.25 91 THR A N 1
ATOM 666 C CA . THR A 1 91 ? 10.068 -1.284 14.600 1.00 88.25 91 THR A CA 1
ATOM 667 C C . THR A 1 91 ? 9.319 -1.628 15.887 1.00 88.25 91 THR A C 1
ATOM 669 O O . THR A 1 91 ? 9.643 -1.103 16.953 1.00 88.25 91 THR A O 1
ATOM 672 N N . THR A 1 92 ? 8.381 -2.572 15.821 1.00 86.62 92 THR A N 1
ATOM 673 C CA . THR A 1 92 ? 7.612 -3.063 16.973 1.00 86.62 92 THR A CA 1
ATOM 674 C C . THR A 1 92 ? 8.523 -3.755 17.983 1.00 86.62 92 THR A C 1
ATOM 676 O O . THR A 1 92 ? 8.388 -3.526 19.182 1.00 86.62 92 THR A O 1
ATOM 679 N N . TYR A 1 93 ? 9.520 -4.515 17.521 1.00 83.75 93 TYR A N 1
ATOM 680 C CA . TYR A 1 93 ? 10.527 -5.137 18.385 1.00 83.75 93 TYR A CA 1
ATOM 681 C C . TYR A 1 93 ? 11.355 -4.115 19.178 1.00 83.75 93 TYR A C 1
ATOM 683 O O . TYR A 1 93 ? 11.734 -4.364 20.320 1.00 83.75 93 TYR A O 1
ATOM 691 N N . LYS A 1 94 ? 11.628 -2.946 18.590 1.00 84.19 94 LYS A N 1
ATOM 692 C CA . LYS A 1 94 ? 12.351 -1.855 19.262 1.00 84.19 94 LYS A CA 1
ATOM 693 C C . LYS A 1 94 ? 11.481 -1.049 20.225 1.00 84.19 94 LYS A C 1
ATOM 695 O O . LYS A 1 94 ? 12.015 -0.240 20.982 1.00 84.19 94 LYS A O 1
ATOM 700 N N . SER A 1 95 ? 10.165 -1.243 20.207 1.00 82.31 95 SER A N 1
ATOM 701 C CA . SER A 1 95 ? 9.251 -0.547 21.104 1.00 82.31 95 SER A CA 1
ATOM 702 C C . SER A 1 95 ? 9.281 -1.166 22.502 1.00 82.31 95 SER A C 1
ATOM 704 O O . SER A 1 95 ? 9.055 -2.362 22.688 1.00 82.31 95 SER A O 1
ATOM 706 N N . SER A 1 96 ? 9.498 -0.328 23.519 1.00 64.44 96 SER A N 1
ATOM 707 C CA . SER A 1 96 ? 9.484 -0.731 24.933 1.00 64.44 96 SER A CA 1
ATOM 708 C C . SER A 1 96 ? 8.121 -1.251 25.407 1.00 64.44 96 SER A C 1
ATOM 710 O O . SER A 1 96 ? 8.050 -1.912 26.443 1.00 64.44 96 SER A O 1
ATOM 712 N N . ALA A 1 97 ? 7.051 -1.010 24.641 1.00 73.31 97 ALA A N 1
ATOM 713 C CA . ALA A 1 97 ? 5.699 -1.483 24.931 1.00 73.31 97 ALA A CA 1
ATOM 714 C C . ALA A 1 97 ? 5.556 -3.017 24.880 1.00 73.31 97 ALA A C 1
ATOM 716 O O . ALA A 1 97 ? 4.597 -3.555 25.430 1.00 73.31 97 ALA A O 1
ATOM 717 N N . TYR A 1 98 ? 6.506 -3.725 24.256 1.00 74.12 98 TYR A N 1
ATOM 718 C CA . TYR A 1 98 ? 6.407 -5.165 23.993 1.00 74.12 98 TYR A CA 1
ATOM 719 C C . TYR A 1 98 ? 7.522 -6.004 24.637 1.00 74.12 98 TYR A C 1
ATOM 721 O O . TYR A 1 98 ? 7.696 -7.167 24.285 1.00 74.12 98 TYR A O 1
ATOM 729 N N . GLY A 1 99 ? 8.241 -5.453 25.623 1.00 68.38 99 GLY A N 1
ATOM 730 C CA . GLY A 1 99 ? 9.437 -6.071 26.221 1.00 68.38 99 GLY A CA 1
ATOM 731 C C . GLY A 1 99 ? 9.253 -7.439 26.903 1.00 68.38 99 GLY A C 1
ATOM 732 O O . GLY A 1 99 ? 10.249 -8.094 27.191 1.00 68.38 99 GLY A O 1
ATOM 733 N N . ASN A 1 100 ? 8.013 -7.886 27.135 1.00 80.94 100 ASN A N 1
ATOM 734 C CA . ASN A 1 100 ? 7.700 -9.189 27.742 1.00 80.94 100 ASN A CA 1
ATOM 735 C C . ASN A 1 100 ? 7.196 -10.242 26.737 1.00 80.94 100 ASN A C 1
ATOM 737 O O . ASN A 1 100 ? 6.891 -11.360 27.148 1.00 80.94 100 ASN A O 1
ATOM 741 N N . LEU A 1 101 ? 7.061 -9.897 25.453 1.00 85.00 101 LEU A N 1
ATOM 742 C CA . LEU A 1 101 ? 6.570 -10.814 24.424 1.00 85.00 101 LEU A CA 1
ATOM 743 C C . LEU A 1 101 ? 7.720 -11.562 23.746 1.00 85.00 101 LEU A C 1
ATOM 745 O O . LEU A 1 101 ? 8.822 -11.043 23.568 1.00 85.00 101 LEU A O 1
ATOM 749 N N . THR A 1 102 ? 7.446 -12.789 23.317 1.00 85.69 102 THR A N 1
ATOM 750 C CA . THR A 1 102 ? 8.356 -13.553 22.464 1.00 85.69 102 THR A CA 1
ATOM 751 C C . THR A 1 102 ? 8.454 -12.918 21.076 1.00 85.69 102 THR A C 1
ATOM 753 O O . THR A 1 102 ? 7.532 -12.255 20.602 1.00 85.69 102 THR A O 1
ATOM 756 N N . ARG A 1 103 ? 9.562 -13.163 20.366 1.00 82.44 103 ARG A N 1
ATOM 757 C CA . ARG A 1 103 ? 9.771 -12.634 19.006 1.00 82.44 103 ARG A CA 1
ATOM 758 C C . ARG A 1 103 ? 8.623 -12.991 18.047 1.00 82.44 103 ARG A C 1
ATOM 760 O O . ARG A 1 103 ? 8.192 -12.142 17.274 1.00 82.44 103 ARG A O 1
ATOM 767 N N . ARG A 1 104 ? 8.086 -14.213 18.143 1.00 83.56 104 ARG A N 1
ATOM 768 C CA . ARG A 1 104 ? 6.935 -14.665 17.343 1.00 83.56 104 ARG A CA 1
ATOM 769 C C . ARG A 1 104 ? 5.670 -13.862 17.662 1.00 83.56 104 ARG A C 1
ATOM 771 O O . ARG A 1 104 ? 4.964 -13.458 16.748 1.00 83.56 104 ARG A O 1
ATOM 778 N N . GLU A 1 105 ? 5.387 -13.606 18.938 1.00 87.56 105 GLU A N 1
ATOM 779 C CA . GLU A 1 105 ? 4.217 -12.814 19.351 1.00 87.56 105 GLU A CA 1
ATOM 780 C C . GLU A 1 105 ? 4.325 -11.357 18.896 1.00 87.56 105 GLU A C 1
ATOM 782 O O . GLU A 1 105 ? 3.340 -10.783 18.437 1.00 87.56 105 GLU A O 1
ATOM 787 N N . VAL A 1 106 ? 5.526 -10.776 18.967 1.00 87.75 106 VAL A N 1
ATOM 788 C CA . VAL A 1 106 ? 5.801 -9.443 18.414 1.00 87.75 106 VAL A CA 1
ATOM 789 C C . VAL A 1 106 ? 5.568 -9.428 16.904 1.00 87.75 106 VAL A C 1
ATO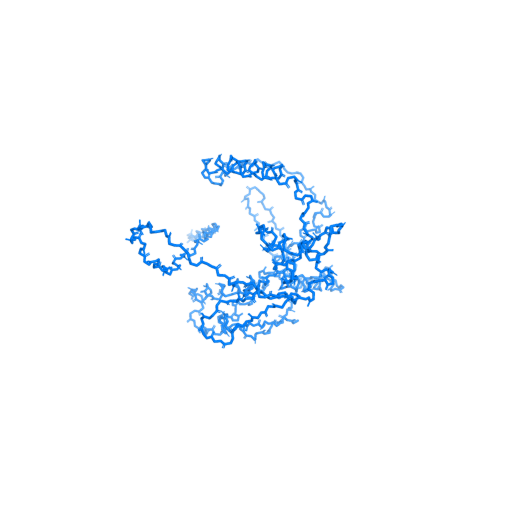M 791 O O . VAL A 1 106 ? 4.912 -8.517 16.404 1.00 87.75 106 VAL A O 1
ATOM 794 N N . GLY A 1 107 ? 6.044 -10.453 16.189 1.00 88.06 107 GLY A N 1
ATOM 795 C CA . GLY A 1 107 ? 5.827 -10.609 14.751 1.00 88.06 107 GLY A CA 1
ATOM 796 C C . GLY A 1 107 ? 4.345 -10.656 14.374 1.00 88.06 107 GLY A C 1
ATOM 797 O O . GLY A 1 107 ? 3.909 -9.935 13.476 1.00 88.06 107 GLY A O 1
ATOM 798 N N . LEU A 1 108 ? 3.550 -11.443 15.104 1.00 88.69 108 LEU A N 1
ATOM 799 C CA . LEU A 1 108 ? 2.104 -11.545 14.889 1.00 88.69 108 LEU A CA 1
ATOM 800 C C . LEU A 1 108 ? 1.380 -10.225 15.171 1.00 88.69 108 LEU A C 1
ATOM 802 O O . LEU A 1 108 ? 0.583 -9.797 14.344 1.00 88.69 108 LEU A O 1
ATOM 806 N N . ARG A 1 109 ? 1.698 -9.539 16.277 1.00 88.81 109 ARG A N 1
ATOM 807 C CA . ARG A 1 109 ? 1.081 -8.239 16.598 1.00 88.81 109 ARG A CA 1
ATOM 808 C C . ARG A 1 109 ? 1.452 -7.139 15.613 1.00 88.81 109 ARG A C 1
ATOM 810 O O . ARG A 1 109 ? 0.614 -6.316 15.269 1.00 88.81 109 ARG A O 1
ATOM 817 N N . ALA A 1 110 ? 2.699 -7.112 15.154 1.00 89.62 110 ALA A N 1
ATOM 818 C CA . ALA A 1 110 ? 3.119 -6.167 14.127 1.00 89.62 110 ALA A CA 1
ATOM 819 C C . ALA A 1 110 ? 2.393 -6.432 12.800 1.00 89.62 110 ALA A C 1
ATOM 821 O O . ALA A 1 110 ? 2.007 -5.497 12.100 1.00 89.62 110 ALA A O 1
ATOM 822 N N . THR A 1 111 ? 2.166 -7.703 12.469 1.00 89.50 111 THR A N 1
ATOM 823 C CA . THR A 1 111 ? 1.410 -8.103 11.277 1.00 89.50 111 THR A CA 1
ATOM 824 C C . THR A 1 111 ? -0.063 -7.708 11.394 1.00 89.50 111 THR A C 1
ATOM 826 O O . THR A 1 111 ? -0.602 -7.113 10.466 1.00 89.50 111 THR A O 1
ATOM 829 N N . GLU A 1 112 ? -0.688 -7.961 12.545 1.00 90.12 112 GLU A N 1
ATOM 830 C CA . GLU A 1 112 ? -2.051 -7.521 12.874 1.00 90.12 112 GLU A CA 1
ATOM 831 C C . GLU A 1 112 ? -2.192 -6.002 12.719 1.00 90.12 112 GLU A C 1
ATOM 833 O O . GLU A 1 112 ? -2.986 -5.544 11.904 1.00 90.12 112 GLU A O 1
ATOM 838 N N . ALA A 1 113 ? -1.327 -5.224 13.377 1.00 89.88 113 ALA A N 1
ATOM 839 C CA . ALA A 1 113 ? -1.336 -3.764 13.282 1.00 89.88 113 ALA A CA 1
ATOM 840 C C . ALA A 1 113 ? -1.113 -3.250 11.849 1.00 89.88 113 ALA A C 1
ATOM 842 O O . ALA A 1 113 ? -1.633 -2.205 11.464 1.00 89.88 113 ALA A O 1
ATOM 843 N N . SER A 1 114 ? -0.333 -3.977 11.046 1.00 91.44 114 SER A N 1
ATOM 844 C CA . SER A 1 114 ? -0.130 -3.636 9.637 1.00 91.44 114 SER A CA 1
ATOM 845 C C . SER A 1 114 ? -1.387 -3.886 8.805 1.00 91.44 114 SER A C 1
ATOM 847 O O . SER A 1 114 ? -1.723 -3.066 7.956 1.00 91.44 114 SER A O 1
ATOM 849 N N . PHE A 1 115 ? -2.090 -5.002 9.032 1.00 91.44 115 PHE A N 1
ATOM 850 C CA . PHE A 1 115 ? -3.371 -5.253 8.372 1.00 91.44 115 PHE A CA 1
ATOM 851 C C . PHE A 1 115 ? -4.431 -4.249 8.800 1.00 91.44 115 PHE A C 1
ATOM 853 O O . PHE A 1 115 ? -5.148 -3.765 7.930 1.00 91.44 115 PHE A O 1
ATOM 860 N N . ASP A 1 116 ? -4.493 -3.895 10.082 1.00 91.69 116 ASP A N 1
ATOM 861 C CA . ASP A 1 116 ? -5.405 -2.864 10.575 1.00 91.69 116 ASP A CA 1
ATOM 862 C C . ASP A 1 116 ? -5.179 -1.539 9.845 1.00 91.69 116 ASP A C 1
ATOM 864 O O . ASP A 1 116 ? -6.130 -0.963 9.326 1.00 91.69 116 ASP A O 1
ATOM 868 N N . ALA A 1 117 ? -3.923 -1.096 9.719 1.00 92.69 117 ALA A N 1
ATOM 869 C CA . ALA A 1 117 ? -3.591 0.131 8.997 1.00 92.69 117 ALA A CA 1
ATOM 870 C C . ALA A 1 117 ? -3.987 0.066 7.511 1.00 92.69 117 ALA A C 1
ATOM 872 O O . ALA A 1 117 ? -4.609 0.985 6.990 1.00 92.69 117 ALA A O 1
ATOM 873 N N . ILE A 1 118 ? -3.675 -1.041 6.828 1.00 92.31 118 ILE A N 1
ATOM 874 C CA . ILE A 1 118 ? -4.009 -1.209 5.405 1.00 92.31 118 ILE A CA 1
ATOM 875 C C . ILE A 1 118 ? -5.527 -1.246 5.195 1.00 92.31 118 ILE A C 1
ATOM 877 O O . ILE A 1 118 ? -6.040 -0.666 4.239 1.00 92.31 118 ILE A O 1
ATOM 881 N N . LEU A 1 119 ? -6.255 -1.951 6.060 1.00 93.38 119 LEU A N 1
ATOM 882 C CA . LEU A 1 119 ? -7.708 -2.044 5.975 1.00 93.38 119 LEU A CA 1
ATOM 883 C C . LEU A 1 119 ? -8.367 -0.703 6.299 1.00 93.38 119 LEU A C 1
ATOM 885 O O . LEU A 1 119 ? -9.320 -0.345 5.608 1.00 93.38 119 LEU A O 1
ATOM 889 N N . ASP A 1 120 ? -7.853 0.042 7.278 1.00 92.25 120 ASP A N 1
ATOM 890 C CA . ASP A 1 120 ? -8.317 1.395 7.595 1.00 92.25 120 ASP A CA 1
ATOM 891 C C . ASP A 1 120 ? -8.116 2.343 6.406 1.00 92.25 120 ASP A C 1
ATOM 893 O O . ASP A 1 120 ? -9.061 3.014 5.997 1.00 92.25 120 ASP A O 1
ATOM 897 N N . ASP A 1 121 ? -6.951 2.307 5.753 1.00 92.94 121 ASP A N 1
ATOM 898 C CA . ASP A 1 121 ? -6.682 3.107 4.553 1.00 92.94 121 ASP A CA 1
ATOM 899 C C . ASP A 1 121 ? -7.632 2.749 3.397 1.00 92.94 121 ASP A C 1
ATOM 901 O O . ASP A 1 121 ? -8.214 3.632 2.761 1.00 92.94 121 ASP A O 1
ATOM 905 N N . ILE A 1 122 ? -7.843 1.454 3.127 1.00 93.50 122 ILE A N 1
ATOM 906 C CA . ILE A 1 122 ? -8.769 0.999 2.076 1.00 93.50 122 ILE A CA 1
ATOM 907 C C . ILE A 1 122 ? -10.200 1.458 2.386 1.00 93.50 122 ILE A C 1
ATOM 909 O O . ILE A 1 122 ? -10.884 1.998 1.511 1.00 93.50 122 ILE A O 1
ATOM 913 N N . LEU A 1 123 ? -10.663 1.268 3.624 1.00 91.38 123 LEU A N 1
ATOM 914 C CA . LEU A 1 123 ? -11.993 1.699 4.055 1.00 91.38 123 LEU A CA 1
ATOM 915 C C . LEU A 1 123 ? -12.132 3.226 4.018 1.00 91.38 123 LEU A C 1
ATOM 917 O O . LEU A 1 123 ? -13.176 3.729 3.604 1.00 91.38 123 LEU A O 1
ATOM 921 N N . GLY A 1 124 ? -11.082 3.964 4.377 1.00 90.56 124 GLY A N 1
ATOM 922 C CA . GLY A 1 124 ? -11.014 5.419 4.291 1.0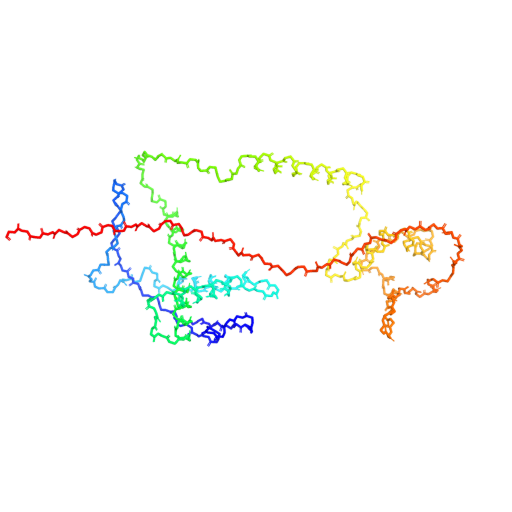0 90.56 124 GLY A CA 1
ATOM 923 C C . GLY A 1 124 ? -11.112 5.926 2.853 1.00 90.56 124 GLY A C 1
ATOM 924 O O . GLY A 1 124 ? -11.830 6.892 2.579 1.00 90.56 124 GLY A O 1
ATOM 925 N N . ILE A 1 125 ? -10.473 5.244 1.898 1.00 90.81 125 ILE A N 1
ATOM 926 C CA . ILE A 1 125 ? -10.605 5.545 0.465 1.00 90.81 125 ILE A CA 1
ATOM 927 C C . ILE A 1 125 ? -12.045 5.309 -0.007 1.00 90.81 125 ILE A C 1
ATOM 929 O O . ILE A 1 125 ? -12.623 6.172 -0.668 1.00 90.81 125 ILE A O 1
ATOM 933 N N . TYR A 1 126 ? -12.668 4.187 0.364 1.00 90.25 126 TYR A N 1
ATOM 934 C CA . TYR A 1 126 ? -14.072 3.944 0.017 1.00 90.25 126 TYR A CA 1
ATOM 935 C C . TYR A 1 126 ? -15.012 4.976 0.650 1.00 90.25 126 TYR A C 1
ATOM 937 O O . TYR A 1 126 ? -15.884 5.507 -0.038 1.00 90.25 126 TYR A O 1
ATOM 945 N N . GLY A 1 127 ? -14.813 5.304 1.928 1.00 87.19 127 GLY A N 1
ATOM 946 C CA . GLY A 1 127 ? -15.604 6.306 2.639 1.00 87.19 127 GLY A CA 1
ATOM 947 C C . GLY A 1 127 ? -15.467 7.702 2.030 1.00 87.19 127 GLY A C 1
ATOM 948 O O . GLY A 1 127 ? -16.470 8.358 1.750 1.00 87.19 127 GLY A O 1
ATOM 949 N N . SER A 1 128 ? -14.239 8.141 1.748 1.00 86.00 128 SER A N 1
ATOM 950 C CA . SER A 1 128 ? -13.978 9.438 1.110 1.00 86.00 128 SER A CA 1
ATOM 951 C C . SER A 1 128 ? -14.530 9.515 -0.315 1.00 86.00 128 SER A C 1
ATOM 953 O O . SER A 1 128 ? -15.070 10.552 -0.701 1.00 86.00 128 SER A O 1
ATOM 955 N N . GLY A 1 129 ? -14.492 8.411 -1.067 1.00 85.06 129 GLY A N 1
ATOM 956 C CA . GLY A 1 129 ? -15.141 8.306 -2.371 1.00 85.06 129 GLY A CA 1
ATOM 957 C C . GLY A 1 129 ? -16.649 8.557 -2.297 1.00 85.06 129 GLY A C 1
ATOM 958 O O . GLY A 1 129 ? -17.185 9.302 -3.116 1.00 85.06 129 GLY A O 1
ATOM 959 N N . GLN A 1 130 ? -17.333 8.011 -1.286 1.00 81.88 130 GLN A N 1
ATOM 960 C CA . GLN A 1 130 ? -18.768 8.255 -1.096 1.00 81.88 130 GLN A CA 1
ATOM 961 C C . GLN A 1 130 ? -19.070 9.705 -0.708 1.00 81.88 130 GLN A C 1
ATOM 963 O O . GLN A 1 130 ? -20.027 10.278 -1.222 1.00 81.88 130 GLN A O 1
ATOM 968 N N . ILE A 1 131 ? -18.237 10.327 0.133 1.00 80.69 131 ILE A N 1
ATOM 969 C CA . ILE A 1 131 ? -18.372 11.753 0.475 1.00 80.69 131 ILE A CA 1
ATOM 970 C C . ILE A 1 131 ? -18.223 12.621 -0.783 1.00 80.69 131 ILE A C 1
ATOM 972 O O . ILE A 1 131 ? -19.013 13.539 -1.003 1.00 80.69 131 ILE A O 1
ATOM 976 N N . ALA A 1 132 ? -17.248 12.305 -1.641 1.00 79.75 132 ALA A N 1
ATOM 977 C CA . ALA A 1 132 ? -17.044 13.017 -2.898 1.00 79.75 132 ALA A CA 1
ATOM 978 C C . ALA A 1 132 ? -18.241 12.872 -3.857 1.00 79.75 132 ALA A C 1
ATOM 980 O O . ALA A 1 132 ? -18.638 13.851 -4.486 1.00 79.75 132 ALA A O 1
ATOM 981 N N . ILE A 1 133 ? -18.846 11.681 -3.946 1.00 82.94 133 ILE A N 1
ATOM 982 C CA . ILE A 1 133 ? -20.041 11.428 -4.773 1.00 82.94 133 ILE A CA 1
ATOM 983 C C . ILE A 1 133 ? -21.274 12.143 -4.211 1.00 82.94 133 ILE A C 1
ATOM 985 O O . ILE A 1 133 ? -22.065 12.694 -4.976 1.00 82.94 133 ILE A O 1
ATOM 989 N N . ALA A 1 134 ? -21.436 12.156 -2.886 1.00 81.69 134 ALA A N 1
ATOM 990 C CA . ALA A 1 134 ? -22.551 12.823 -2.219 1.00 81.69 134 ALA A CA 1
ATOM 991 C C . ALA A 1 134 ? -22.526 14.351 -2.408 1.00 81.69 134 ALA A C 1
ATOM 993 O O . ALA A 1 134 ? -23.559 15.000 -2.258 1.00 81.69 134 ALA A O 1
ATOM 994 N N . ASN A 1 135 ? -21.367 14.920 -2.771 1.00 75.44 135 ASN A N 1
ATOM 995 C CA . ASN A 1 135 ? -21.163 16.349 -3.014 1.00 75.44 135 ASN A CA 1
ATOM 996 C C . ASN A 1 135 ? -21.683 17.240 -1.867 1.00 75.44 135 ASN A C 1
ATOM 998 O O . ASN A 1 135 ? -22.148 18.363 -2.076 1.00 75.44 135 ASN A O 1
ATOM 1002 N N . GLU A 1 136 ? -21.617 16.736 -0.634 1.00 68.56 136 GLU A N 1
ATOM 1003 C CA . GLU A 1 136 ? -21.981 17.486 0.564 1.00 68.56 136 GLU A CA 1
ATOM 1004 C C . GLU A 1 136 ? -20.839 18.437 0.929 1.00 68.56 136 GLU A C 1
ATOM 1006 O O . GLU A 1 136 ? -19.969 18.142 1.746 1.00 68.56 136 GLU A O 1
ATOM 1011 N N . THR A 1 137 ? -20.818 19.602 0.285 1.00 72.81 137 THR A N 1
ATOM 1012 C CA . THR A 1 137 ? -19.837 20.648 0.581 1.00 72.81 137 THR A CA 1
ATOM 1013 C C . THR A 1 137 ? -20.465 21.750 1.419 1.00 72.81 137 THR A C 1
ATOM 1015 O O . THR A 1 137 ? -21.433 22.388 1.002 1.00 72.81 137 THR A O 1
ATOM 1018 N N . THR A 1 138 ? -19.874 22.050 2.572 1.00 71.38 138 THR A N 1
ATOM 1019 C CA . THR A 1 138 ? -20.175 23.269 3.329 1.00 71.38 138 THR A CA 1
ATOM 1020 C C . THR A 1 138 ? -19.134 24.333 3.006 1.00 71.38 138 THR A C 1
ATOM 1022 O O . THR A 1 138 ? -17.957 24.170 3.331 1.00 71.38 138 THR A O 1
ATOM 1025 N N . SER A 1 139 ? -19.552 25.435 2.380 1.00 67.69 139 SER A N 1
ATOM 1026 C CA . SER A 1 139 ? -18.664 26.574 2.137 1.00 67.69 139 SER A CA 1
ATOM 1027 C C . SER A 1 139 ? -18.360 27.276 3.459 1.00 67.69 139 SER A C 1
ATOM 1029 O O . SER A 1 139 ? -19.240 27.892 4.057 1.00 67.69 139 SER A O 1
ATOM 1031 N N . THR A 1 140 ? -17.110 27.199 3.906 1.00 72.19 140 THR A N 1
ATOM 1032 C CA . THR A 1 140 ? -16.610 27.942 5.064 1.00 72.19 140 THR A CA 1
ATOM 1033 C C . THR A 1 140 ? -15.407 28.783 4.651 1.00 72.19 140 THR A C 1
ATOM 1035 O O . THR A 1 140 ? -14.547 28.336 3.890 1.00 72.19 140 THR A O 1
ATOM 1038 N N . THR A 1 141 ? -15.357 30.030 5.117 1.00 70.81 141 THR A N 1
ATOM 1039 C CA . THR A 1 141 ? -14.247 30.941 4.830 1.00 70.81 141 THR A CA 1
ATOM 1040 C C . THR A 1 141 ? -13.061 30.556 5.706 1.00 70.81 141 THR A C 1
ATOM 1042 O O . THR A 1 141 ? -12.994 30.929 6.875 1.00 70.81 141 THR A O 1
ATOM 1045 N N . ILE A 1 142 ? -12.120 29.799 5.143 1.00 65.88 142 ILE A N 1
ATOM 1046 C CA . ILE A 1 142 ? -10.878 29.421 5.822 1.00 65.88 142 ILE A CA 1
ATOM 1047 C C . ILE A 1 142 ? -9.801 30.442 5.451 1.00 65.88 142 ILE A C 1
ATOM 1049 O O . ILE A 1 142 ? -9.347 30.496 4.309 1.00 65.88 142 ILE A O 1
ATOM 1053 N N . ALA A 1 143 ? -9.368 31.248 6.420 1.00 72.56 143 ALA A N 1
ATOM 1054 C CA . ALA A 1 143 ? -8.165 32.063 6.286 1.00 72.56 143 ALA A CA 1
ATOM 1055 C C . ALA A 1 143 ? -6.936 31.174 6.539 1.00 72.56 143 ALA A C 1
ATOM 1057 O O . ALA A 1 143 ? -6.409 31.114 7.646 1.00 72.56 143 ALA A O 1
ATOM 1058 N N . GLY A 1 144 ? -6.528 30.416 5.519 1.00 66.56 144 GLY A N 1
ATOM 1059 C CA . GLY A 1 144 ? -5.343 29.564 5.570 1.00 66.56 144 GLY A CA 1
ATOM 1060 C C . GLY A 1 144 ? -4.119 30.295 5.030 1.00 66.56 144 GLY A C 1
ATOM 1061 O O . GLY A 1 144 ? -4.095 30.703 3.871 1.00 66.56 144 GLY A O 1
ATOM 1062 N N . THR A 1 145 ? -3.072 30.437 5.837 1.00 69.81 145 THR A N 1
ATOM 1063 C CA . THR A 1 145 ? -1.738 30.755 5.317 1.00 69.81 145 THR A CA 1
ATOM 1064 C C . THR A 1 145 ? -1.116 29.469 4.798 1.00 69.81 145 THR A C 1
ATOM 1066 O O . THR A 1 145 ? -0.596 28.663 5.568 1.00 69.81 145 THR A O 1
ATOM 1069 N N . PHE A 1 146 ? -1.187 29.257 3.489 1.00 66.75 146 PHE A N 1
ATOM 1070 C CA . PHE A 1 146 ? -0.496 28.150 2.844 1.00 66.75 146 PHE A CA 1
ATOM 1071 C C . PHE A 1 146 ? 0.998 28.470 2.786 1.00 66.75 146 PHE A C 1
ATOM 1073 O O . PHE A 1 146 ? 1.438 29.318 2.008 1.00 66.75 146 PHE A O 1
ATOM 1080 N N . GLY A 1 147 ? 1.785 27.810 3.634 1.00 60.97 147 GLY A N 1
ATOM 1081 C CA . GLY A 1 147 ? 3.234 27.803 3.485 1.00 60.97 147 GLY A CA 1
ATOM 1082 C C . GLY A 1 147 ? 3.583 27.149 2.152 1.00 60.97 147 GLY A C 1
ATOM 1083 O O . GLY A 1 147 ? 3.323 25.964 1.954 1.00 60.97 147 GLY A O 1
ATOM 1084 N N . SER A 1 148 ? 4.152 27.911 1.220 1.00 58.78 148 SER A N 1
ATOM 1085 C CA . SER A 1 148 ? 4.767 27.326 0.032 1.00 58.78 148 SER A CA 1
ATOM 1086 C C . SER A 1 148 ? 6.086 26.687 0.457 1.00 58.78 148 SER A C 1
ATOM 1088 O O . SER A 1 148 ? 7.127 27.334 0.555 1.00 58.78 148 SER A O 1
ATOM 1090 N N . TYR A 1 149 ? 6.040 25.396 0.766 1.00 60.38 149 TYR A N 1
ATOM 1091 C CA . TYR A 1 149 ? 7.249 24.618 0.985 1.00 60.38 149 TYR A CA 1
ATOM 1092 C C . TYR A 1 149 ? 7.836 24.263 -0.382 1.00 60.38 149 TYR A C 1
ATOM 1094 O O . TYR A 1 149 ? 7.360 23.354 -1.060 1.00 60.38 149 TYR A O 1
ATOM 1102 N N . LEU A 1 150 ? 8.871 24.994 -0.810 1.00 63.59 150 LEU A N 1
ATOM 1103 C CA . LEU A 1 150 ? 9.738 24.515 -1.885 1.00 63.59 150 LEU A CA 1
ATOM 1104 C C . LEU A 1 150 ? 10.529 23.319 -1.343 1.00 63.59 150 LEU A C 1
ATOM 1106 O O . LEU A 1 150 ? 11.540 23.478 -0.658 1.00 63.59 150 LEU A O 1
ATOM 1110 N N . PHE A 1 151 ? 10.054 22.110 -1.636 1.00 57.19 151 PHE A N 1
ATOM 1111 C CA . PHE A 1 151 ? 10.815 20.892 -1.395 1.00 57.19 151 PHE A CA 1
ATOM 1112 C C . PHE A 1 151 ? 11.966 20.822 -2.400 1.00 57.19 151 PHE A C 1
ATOM 1114 O O . PHE A 1 151 ? 11.780 20.499 -3.571 1.00 57.19 151 PHE A O 1
ATOM 1121 N N . GLY A 1 152 ? 13.168 21.153 -1.933 1.00 66.31 152 GLY A N 1
ATOM 1122 C CA . GLY A 1 152 ? 14.400 21.033 -2.705 1.00 66.31 152 GLY A CA 1
ATOM 1123 C C . GLY A 1 152 ? 15.173 22.341 -2.822 1.00 66.31 152 GLY A C 1
ATOM 1124 O O . GLY A 1 152 ? 14.646 23.442 -2.683 1.00 66.31 152 GLY A O 1
ATOM 1125 N N . LYS A 1 153 ? 16.476 22.217 -3.083 1.00 76.00 153 LYS A N 1
ATOM 1126 C CA . LYS A 1 153 ? 17.316 23.376 -3.389 1.00 76.00 153 LYS A CA 1
ATOM 1127 C C . LYS A 1 153 ? 16.877 23.919 -4.758 1.00 76.00 153 LYS A C 1
ATOM 1129 O O . LYS A 1 153 ? 16.885 23.139 -5.712 1.00 76.00 153 LYS A O 1
ATOM 1134 N N . PRO A 1 154 ? 16.562 25.221 -4.905 1.00 74.56 154 PRO A N 1
ATOM 1135 C CA . PRO A 1 154 ? 16.111 25.797 -6.180 1.00 74.56 154 PRO A CA 1
ATOM 1136 C C . PRO A 1 154 ? 17.118 25.564 -7.316 1.00 74.56 154 PRO A C 1
ATOM 1138 O O . PRO A 1 154 ? 16.746 25.446 -8.478 1.00 74.56 154 PRO A O 1
ATOM 1141 N N . LEU A 1 155 ? 18.394 25.399 -6.961 1.00 76.56 155 LEU A N 1
ATOM 1142 C CA . LEU A 1 155 ? 19.473 25.042 -7.873 1.00 76.56 155 LEU A CA 1
ATOM 1143 C C . LEU A 1 155 ? 19.271 23.660 -8.529 1.00 76.56 155 LEU A C 1
ATOM 1145 O O . LEU A 1 155 ? 19.501 23.518 -9.724 1.00 76.56 155 LEU A O 1
ATOM 1149 N N . VAL A 1 156 ? 18.793 22.654 -7.790 1.00 80.25 156 VAL A N 1
ATOM 1150 C CA . VAL A 1 156 ? 18.572 21.294 -8.324 1.00 80.25 156 VAL A CA 1
ATOM 1151 C C . VAL A 1 156 ? 17.393 21.279 -9.301 1.00 80.25 156 VAL A C 1
ATOM 1153 O O . VAL A 1 156 ? 17.498 20.710 -10.385 1.00 80.25 156 VAL A O 1
ATOM 1156 N N . LEU A 1 157 ? 16.304 21.973 -8.957 1.00 78.12 157 LEU A N 1
ATOM 1157 C CA . LEU A 1 157 ? 15.149 22.162 -9.845 1.00 78.12 157 LEU A CA 1
ATOM 1158 C C . LEU A 1 157 ? 15.530 22.950 -11.109 1.00 78.12 157 LEU A C 1
ATOM 1160 O O . LEU A 1 157 ? 15.060 22.641 -12.200 1.00 78.12 157 LEU A O 1
ATOM 1164 N N . GLY A 1 158 ? 16.428 23.929 -10.980 1.00 82.50 158 GLY A N 1
ATOM 1165 C CA . GLY A 1 158 ? 16.967 24.673 -12.115 1.00 82.50 158 GLY A CA 1
ATOM 1166 C C . GLY A 1 158 ? 17.859 23.838 -13.037 1.00 82.50 158 GLY A C 1
ATOM 1167 O O . GLY A 1 158 ? 17.889 24.107 -14.232 1.00 82.50 158 GLY A O 1
ATOM 1168 N N . LEU A 1 159 ? 18.558 22.821 -12.518 1.00 88.38 159 LEU A N 1
ATOM 1169 C CA . LEU A 1 159 ? 19.452 21.955 -13.300 1.00 88.38 159 LEU A CA 1
ATOM 1170 C C . LEU A 1 159 ? 18.734 20.798 -13.999 1.00 88.38 159 LEU A C 1
ATOM 1172 O O . LEU A 1 159 ? 19.159 20.381 -15.076 1.00 88.38 159 LEU A O 1
ATOM 1176 N N . ILE A 1 160 ? 17.644 20.277 -13.434 1.00 90.69 160 ILE A N 1
ATOM 1177 C CA . ILE A 1 160 ? 16.978 19.105 -14.018 1.00 90.69 160 ILE A CA 1
ATOM 1178 C C . ILE A 1 160 ? 16.308 19.424 -15.359 1.00 90.69 160 ILE A C 1
ATOM 1180 O O . ILE A 1 160 ? 16.302 18.593 -16.265 1.00 90.69 160 ILE A O 1
ATOM 1184 N N . LEU A 1 161 ? 15.789 20.642 -15.520 1.00 88.88 161 LEU A N 1
ATOM 1185 C CA . LEU A 1 161 ? 15.160 21.096 -16.758 1.00 88.88 161 LEU A CA 1
ATOM 1186 C C . LEU A 1 161 ? 16.146 21.161 -17.943 1.00 88.88 161 LEU A C 1
ATOM 1188 O O . LEU A 1 161 ? 15.864 20.525 -18.960 1.00 88.88 161 LEU A O 1
ATOM 1192 N N . PRO A 1 162 ? 17.308 21.844 -17.855 1.00 93.94 162 PRO A N 1
ATOM 1193 C CA . PRO A 1 162 ? 18.270 21.876 -18.950 1.00 93.94 162 PRO A CA 1
ATOM 1194 C C . PRO A 1 162 ? 18.889 20.504 -19.223 1.00 93.94 162 PRO A C 1
ATOM 1196 O O . PRO A 1 162 ? 19.079 20.171 -20.387 1.00 93.94 162 PRO A O 1
ATOM 1199 N N . VAL A 1 163 ? 19.148 19.676 -18.202 1.00 95.50 163 VAL A N 1
ATOM 1200 C CA . VAL A 1 163 ? 19.679 18.316 -18.412 1.00 95.50 163 VAL A CA 1
ATOM 1201 C C . VAL A 1 163 ? 18.696 17.462 -19.213 1.00 95.50 163 VAL A C 1
ATOM 1203 O O . VAL A 1 163 ? 19.080 16.884 -20.229 1.00 95.50 163 VAL A O 1
ATOM 1206 N N . ASN A 1 164 ? 17.418 17.431 -18.823 1.00 95.12 164 ASN A N 1
ATOM 1207 C CA . ASN A 1 164 ? 16.403 16.687 -19.573 1.00 95.12 164 ASN A CA 1
ATOM 1208 C C . ASN A 1 164 ? 16.202 17.248 -20.987 1.00 95.12 164 ASN A C 1
ATOM 1210 O O . ASN A 1 164 ? 16.013 16.480 -21.928 1.00 95.12 164 ASN A O 1
ATOM 1214 N N . LEU A 1 165 ? 16.290 18.569 -21.164 1.00 94.94 165 LEU A N 1
ATOM 1215 C CA . LEU A 1 165 ? 16.178 19.206 -22.476 1.00 94.94 165 LEU A CA 1
ATOM 1216 C C . LEU A 1 165 ? 17.360 18.856 -23.393 1.00 94.94 165 LEU A C 1
ATOM 1218 O O . LEU A 1 165 ? 17.153 18.595 -24.577 1.00 94.94 165 LEU A O 1
ATOM 1222 N N . VAL A 1 166 ? 18.581 18.788 -22.854 1.00 96.62 166 VAL A N 1
ATOM 1223 C CA . VAL A 1 166 ? 19.768 18.317 -23.585 1.00 96.62 166 VAL A CA 1
ATOM 1224 C C . VAL A 1 166 ? 19.618 16.847 -23.970 1.00 96.62 166 VAL A C 1
ATOM 1226 O O . VAL A 1 166 ? 19.853 16.508 -25.126 1.00 96.62 166 VAL A O 1
ATOM 1229 N N . ILE A 1 167 ? 19.174 15.983 -23.051 1.00 95.25 167 ILE A N 1
ATOM 1230 C CA . ILE A 1 167 ? 18.927 14.560 -23.343 1.00 95.25 167 ILE A CA 1
ATOM 1231 C C . ILE A 1 167 ? 17.884 14.414 -24.459 1.00 95.25 167 ILE A C 1
ATOM 1233 O O . ILE A 1 167 ? 18.100 13.665 -25.410 1.00 95.25 167 ILE A O 1
ATOM 1237 N N . LEU A 1 168 ? 16.783 15.169 -24.394 1.00 95.06 168 LEU A N 1
ATOM 1238 C CA . LEU A 1 168 ? 15.742 15.168 -25.424 1.00 95.06 168 LEU A CA 1
ATOM 1239 C C . LEU A 1 168 ? 16.305 15.628 -26.776 1.00 95.06 168 LEU A C 1
ATOM 1241 O O . LEU A 1 168 ? 16.067 14.977 -27.791 1.00 95.06 168 LEU A O 1
ATOM 1245 N N . LEU A 1 169 ? 17.110 16.695 -26.799 1.00 94.62 169 LEU A N 1
ATOM 1246 C CA . LEU A 1 169 ? 17.794 17.153 -28.012 1.00 94.62 169 LEU A CA 1
ATOM 1247 C C . LEU A 1 169 ? 18.712 16.080 -28.599 1.00 94.62 169 LEU A C 1
ATOM 1249 O O . LEU A 1 169 ? 18.669 15.853 -29.805 1.00 94.62 169 LEU A O 1
ATOM 1253 N N . VAL A 1 170 ? 19.501 15.395 -27.769 1.00 94.94 170 VAL A N 1
ATOM 1254 C CA . VAL A 1 170 ? 20.353 14.282 -28.211 1.00 94.94 170 VAL A CA 1
ATOM 1255 C C . VAL A 1 170 ? 19.502 13.170 -28.823 1.00 94.94 170 VAL A C 1
ATOM 1257 O O . VAL A 1 170 ? 19.813 12.715 -29.920 1.00 94.94 170 VAL A O 1
ATOM 1260 N N . ILE A 1 171 ? 18.390 12.786 -28.187 1.00 91.25 171 ILE A N 1
ATOM 1261 C CA . ILE A 1 171 ? 17.466 11.770 -28.717 1.00 91.25 171 ILE A CA 1
ATOM 1262 C C . ILE A 1 171 ? 16.863 12.207 -30.056 1.00 91.25 171 ILE A C 1
ATOM 1264 O O . ILE A 1 171 ? 16.749 11.391 -30.966 1.00 91.25 171 ILE A O 1
ATOM 1268 N N . VAL A 1 172 ? 16.491 13.480 -30.213 1.00 92.69 172 VAL A N 1
ATOM 1269 C CA . VAL A 1 172 ? 15.943 14.006 -31.474 1.00 92.69 172 VAL A CA 1
ATOM 1270 C C . VAL A 1 172 ? 17.003 14.019 -32.571 1.00 92.69 172 VAL A C 1
ATOM 1272 O O . VAL A 1 172 ? 16.719 13.600 -33.691 1.00 92.69 172 VAL A O 1
ATOM 1275 N N . ILE A 1 173 ? 18.224 14.461 -32.264 1.00 94.50 173 ILE A N 1
ATOM 1276 C CA . ILE A 1 173 ? 19.344 14.462 -33.212 1.00 94.50 173 ILE A CA 1
ATOM 1277 C C . ILE A 1 173 ? 19.665 13.030 -33.644 1.00 94.50 173 ILE A C 1
ATOM 1279 O O . ILE A 1 173 ? 19.771 12.766 -34.840 1.00 94.50 173 ILE A O 1
ATOM 1283 N N . GLU A 1 174 ? 19.761 12.100 -32.695 1.00 90.94 174 GLU A N 1
ATOM 1284 C CA . GLU A 1 174 ? 1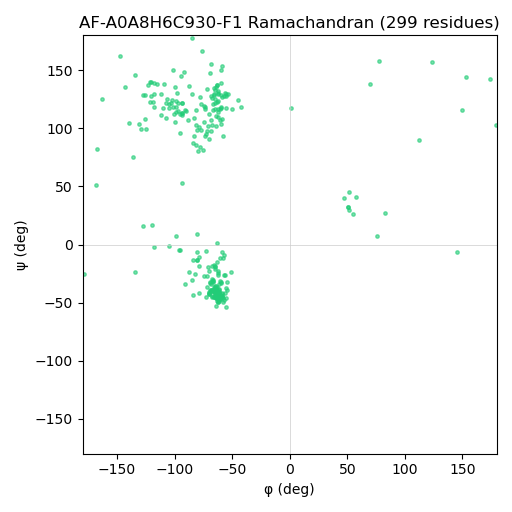9.987 10.683 -32.978 1.00 90.94 174 GLU A CA 1
ATOM 1285 C C . GLU A 1 174 ? 18.821 10.058 -33.737 1.00 90.94 174 GLU A C 1
ATOM 1287 O O . GLU A 1 174 ? 19.042 9.308 -34.683 1.00 90.94 174 GLU A O 1
ATOM 1292 N N . GLY A 1 175 ? 17.584 10.433 -33.418 1.00 86.50 175 GLY A N 1
ATOM 1293 C CA . GLY A 1 175 ? 16.399 10.029 -34.163 1.00 86.50 175 GLY A CA 1
ATOM 1294 C C . GLY A 1 175 ? 16.453 10.499 -35.612 1.00 86.50 175 GLY A C 1
ATOM 1295 O O . GLY A 1 175 ? 16.256 9.699 -36.522 1.00 86.50 175 GLY A O 1
ATOM 1296 N N . ILE A 1 176 ? 16.804 11.760 -35.871 1.00 89.88 176 ILE A N 1
ATOM 1297 C CA . ILE A 1 176 ? 16.956 12.286 -37.236 1.00 89.88 176 ILE A CA 1
ATOM 1298 C C . ILE A 1 176 ? 18.125 11.593 -37.954 1.00 89.88 176 ILE A C 1
ATOM 1300 O O . ILE A 1 176 ? 17.967 11.155 -39.098 1.00 89.88 176 ILE A O 1
ATOM 1304 N N . ARG A 1 177 ? 19.275 11.433 -37.283 1.00 88.56 177 ARG A N 1
ATOM 1305 C CA . ARG A 1 177 ? 20.474 10.762 -37.817 1.00 88.56 177 ARG A CA 1
ATOM 1306 C C . ARG A 1 177 ? 20.190 9.306 -38.185 1.00 88.56 177 ARG A C 1
ATOM 1308 O O . ARG A 1 177 ? 20.558 8.862 -39.270 1.00 88.56 177 ARG A O 1
ATOM 1315 N N . ALA A 1 178 ? 19.469 8.594 -37.326 1.00 80.44 178 ALA A N 1
ATOM 1316 C CA . ALA A 1 178 ? 19.030 7.218 -37.526 1.00 80.44 178 ALA A CA 1
ATOM 1317 C C . ALA A 1 178 ? 17.777 7.100 -38.416 1.00 80.44 178 ALA A C 1
ATOM 1319 O O . ALA A 1 178 ? 17.210 6.012 -38.538 1.00 80.44 178 ALA A O 1
ATOM 1320 N N . ARG A 1 179 ? 17.325 8.197 -39.052 1.00 80.50 179 ARG A N 1
ATOM 1321 C CA . ARG A 1 179 ? 16.131 8.252 -39.919 1.00 80.50 179 ARG A CA 1
ATOM 1322 C C . ARG A 1 179 ? 14.881 7.671 -39.248 1.00 80.50 179 ARG A C 1
ATOM 1324 O O . ARG A 1 179 ? 14.144 6.886 -39.848 1.00 80.50 179 ARG A O 1
ATOM 1331 N N . PHE A 1 180 ? 14.667 8.058 -37.995 1.00 77.94 180 PHE A N 1
ATOM 1332 C CA . PHE A 1 180 ? 13.593 7.613 -37.109 1.00 77.94 180 PHE A CA 1
ATOM 1333 C C . PHE A 1 180 ? 13.474 6.093 -37.026 1.00 77.94 180 PHE A C 1
ATOM 1335 O O . PHE A 1 180 ? 12.369 5.569 -36.912 1.00 77.94 180 PHE A O 1
ATOM 1342 N N . TRP A 1 181 ? 14.597 5.377 -37.137 1.00 72.00 181 TRP A N 1
ATOM 1343 C CA . TRP A 1 181 ? 14.626 3.921 -37.016 1.00 72.00 181 TRP A CA 1
ATOM 1344 C C . TRP A 1 181 ? 13.666 3.213 -37.986 1.00 72.00 181 TRP A C 1
ATOM 1346 O O . TRP A 1 181 ? 13.258 2.083 -37.742 1.00 72.00 181 TRP A O 1
ATOM 1356 N N . ARG A 1 182 ? 13.344 3.839 -39.134 1.00 63.78 182 ARG A N 1
ATOM 1357 C CA . ARG A 1 182 ? 12.413 3.320 -40.161 1.00 63.78 182 ARG A CA 1
ATOM 1358 C C . ARG A 1 182 ? 12.775 1.937 -40.726 1.00 63.78 182 ARG A C 1
ATOM 1360 O O . ARG A 1 182 ? 12.001 1.374 -41.495 1.00 63.78 182 ARG A O 1
ATOM 1367 N N . HIS A 1 183 ? 13.951 1.414 -40.395 1.00 60.59 183 HIS A N 1
ATOM 1368 C CA . HIS A 1 183 ? 14.449 0.113 -40.834 1.00 60.59 183 HIS A CA 1
ATOM 1369 C C . HIS A 1 183 ? 14.915 -0.781 -39.678 1.00 60.59 183 HIS A C 1
ATOM 1371 O O . HIS A 1 183 ? 15.640 -1.740 -39.935 1.00 60.59 183 HIS A O 1
ATOM 1377 N N . LEU A 1 184 ? 14.546 -0.480 -38.426 1.00 62.28 184 LEU A N 1
ATOM 1378 C CA . LEU A 1 184 ? 14.795 -1.424 -37.341 1.00 62.28 184 LEU A CA 1
ATOM 1379 C C . LEU A 1 184 ? 13.842 -2.625 -37.477 1.00 62.28 184 LEU A C 1
ATOM 1381 O O . LEU A 1 184 ? 12.648 -2.415 -37.712 1.00 62.28 184 LEU A O 1
ATOM 1385 N N . PRO A 1 185 ? 14.348 -3.865 -37.351 1.00 62.72 185 PRO A N 1
ATOM 1386 C CA . PRO A 1 185 ? 13.495 -5.044 -37.236 1.00 62.72 185 PRO A CA 1
ATOM 1387 C C . PRO A 1 185 ? 12.578 -4.911 -36.013 1.00 62.72 185 PRO A C 1
ATOM 1389 O O . PRO A 1 185 ? 12.919 -4.213 -35.054 1.00 62.72 185 PRO A O 1
ATOM 1392 N N . GLN A 1 186 ? 11.413 -5.566 -36.039 1.00 62.19 186 GLN A N 1
ATOM 1393 C CA . GLN A 1 186 ? 10.552 -5.655 -34.858 1.00 62.19 186 GLN A CA 1
ATOM 1394 C C . GLN A 1 186 ? 11.332 -6.363 -33.749 1.00 62.19 186 GLN A C 1
ATOM 1396 O O . GLN A 1 186 ? 11.606 -7.553 -33.845 1.00 62.19 186 GLN A O 1
ATOM 1401 N N . PHE A 1 187 ? 11.752 -5.597 -32.746 1.00 60.66 187 PHE A N 1
ATOM 1402 C CA . PHE A 1 187 ? 12.523 -6.100 -31.622 1.00 60.66 187 PHE A CA 1
ATOM 1403 C C . PHE A 1 187 ? 11.564 -6.576 -30.536 1.00 60.66 187 PHE A C 1
ATOM 1405 O O . PHE A 1 187 ? 10.927 -5.756 -29.872 1.00 60.66 187 PHE A O 1
ATOM 1412 N N . ASP A 1 188 ? 11.461 -7.893 -30.376 1.00 65.31 188 ASP A N 1
ATOM 1413 C CA . ASP A 1 188 ? 10.768 -8.502 -29.245 1.00 65.31 188 ASP A CA 1
ATOM 1414 C C . ASP A 1 188 ? 11.802 -8.923 -28.194 1.00 65.31 188 ASP A C 1
ATOM 1416 O O . ASP A 1 188 ? 12.625 -9.807 -28.432 1.00 65.31 188 ASP A O 1
ATOM 1420 N N . ILE A 1 189 ? 11.768 -8.275 -27.026 1.00 63.56 189 ILE A N 1
ATOM 1421 C CA . ILE A 1 189 ? 12.676 -8.552 -25.897 1.00 63.56 189 ILE A CA 1
ATOM 1422 C C . ILE A 1 189 ? 12.487 -9.984 -25.376 1.00 63.56 189 ILE A C 1
ATOM 1424 O O . ILE A 1 189 ? 13.403 -10.555 -24.786 1.00 63.56 189 ILE A O 1
ATOM 1428 N N . LEU A 1 190 ? 11.309 -10.573 -25.590 1.00 68.62 190 LEU A N 1
ATOM 1429 C CA . LEU A 1 190 ? 11.005 -11.937 -25.169 1.00 68.62 190 LEU A CA 1
ATOM 1430 C C . LEU A 1 190 ? 11.484 -12.982 -26.181 1.00 68.62 190 LEU A C 1
ATOM 1432 O O . LEU A 1 190 ? 11.572 -14.161 -25.831 1.00 68.62 190 LEU A O 1
ATOM 1436 N N . ASP A 1 191 ? 11.843 -12.572 -27.401 1.00 67.88 191 ASP A N 1
ATOM 1437 C CA . ASP A 1 191 ? 12.441 -13.459 -28.388 1.00 67.88 191 ASP A CA 1
ATOM 1438 C C . ASP A 1 191 ? 13.965 -13.294 -28.430 1.00 67.88 191 ASP A C 1
ATOM 1440 O O . ASP A 1 191 ? 14.539 -12.351 -28.989 1.00 67.88 191 ASP A O 1
ATOM 1444 N N . PHE A 1 192 ? 14.649 -14.288 -27.866 1.00 67.88 192 PHE A N 1
ATOM 1445 C CA . PHE A 1 192 ? 16.104 -14.377 -27.891 1.00 67.88 192 PHE A CA 1
ATOM 1446 C C . PHE A 1 192 ? 16.665 -14.298 -29.323 1.00 67.88 192 PHE A C 1
ATOM 1448 O O . PHE A 1 192 ? 17.726 -13.707 -29.535 1.00 67.88 192 PHE A O 1
ATOM 1455 N N . LYS A 1 193 ? 15.939 -14.810 -30.331 1.00 64.38 193 LYS A N 1
ATOM 1456 C CA . LYS A 1 193 ? 16.361 -14.737 -31.740 1.00 64.38 193 LYS A CA 1
ATOM 1457 C C . LYS A 1 193 ? 16.389 -13.302 -32.241 1.00 64.38 193 LYS A C 1
ATOM 1459 O O . LYS A 1 193 ? 17.384 -12.899 -32.839 1.00 64.38 193 LYS A O 1
ATOM 1464 N N . SER A 1 194 ? 15.348 -12.525 -31.939 1.00 66.94 194 SER A N 1
ATOM 1465 C CA . SER A 1 194 ? 15.281 -11.102 -32.278 1.00 66.94 194 SER A CA 1
ATOM 1466 C C . SER A 1 194 ? 16.403 -10.300 -31.617 1.00 66.94 194 SER A C 1
ATOM 1468 O O . SER A 1 194 ? 16.878 -9.317 -32.185 1.00 66.94 194 SER A O 1
ATOM 1470 N N . THR A 1 195 ? 16.842 -10.715 -30.428 1.00 71.44 195 THR A N 1
ATOM 1471 C CA . THR A 1 195 ? 17.933 -10.049 -29.710 1.00 71.44 195 THR A CA 1
ATOM 1472 C C . THR A 1 195 ? 19.289 -10.316 -30.349 1.00 71.44 195 THR A C 1
ATOM 1474 O O . THR A 1 195 ? 20.061 -9.384 -30.585 1.00 71.44 195 THR A O 1
ATOM 1477 N N . VAL A 1 196 ? 19.564 -11.572 -30.704 1.00 69.62 196 VAL A N 1
ATOM 1478 C CA . VAL A 1 196 ? 20.812 -11.955 -31.376 1.00 69.62 196 VAL A CA 1
ATOM 1479 C C . VAL A 1 196 ? 20.901 -11.333 -32.773 1.00 69.62 196 VAL A C 1
ATOM 1481 O O . VAL A 1 196 ? 21.960 -10.834 -33.159 1.00 69.62 196 VAL A O 1
ATOM 1484 N N . THR A 1 197 ? 19.799 -11.293 -33.527 1.00 68.19 197 THR A N 1
ATOM 1485 C CA . THR A 1 197 ? 19.780 -10.691 -34.869 1.00 68.19 197 THR A CA 1
ATOM 1486 C C . THR A 1 197 ? 19.921 -9.173 -34.824 1.00 68.19 197 THR A C 1
ATOM 1488 O O . THR A 1 197 ? 20.685 -8.613 -35.612 1.00 68.19 197 THR A O 1
ATOM 1491 N N . ALA A 1 198 ? 19.261 -8.497 -33.878 1.00 66.88 198 ALA A N 1
ATOM 1492 C CA . ALA A 1 198 ? 19.397 -7.055 -33.684 1.00 66.88 198 ALA A CA 1
ATOM 1493 C C . ALA A 1 198 ? 20.825 -6.664 -33.266 1.00 66.88 198 ALA A C 1
ATOM 1495 O O . ALA A 1 198 ? 21.404 -5.744 -33.849 1.00 66.88 198 ALA A O 1
ATOM 1496 N N . ALA A 1 199 ? 21.432 -7.403 -32.329 1.00 69.31 199 ALA A N 1
ATOM 1497 C CA . ALA A 1 199 ? 22.828 -7.205 -31.936 1.00 69.31 199 ALA A CA 1
ATOM 1498 C C . ALA A 1 199 ? 23.789 -7.431 -33.118 1.00 69.31 199 ALA A C 1
ATOM 1500 O O . ALA A 1 199 ? 24.732 -6.668 -33.329 1.00 69.31 199 ALA A O 1
ATOM 1501 N N . SER A 1 200 ? 23.504 -8.440 -33.944 1.00 65.50 200 SER A N 1
ATOM 1502 C CA . SER A 1 200 ? 24.278 -8.761 -35.142 1.00 65.50 200 SER A CA 1
ATOM 1503 C C . SER A 1 200 ? 24.151 -7.719 -36.260 1.00 65.50 200 SER A C 1
ATOM 1505 O O . SER A 1 200 ? 25.100 -7.556 -37.027 1.00 65.50 200 SER A O 1
ATOM 1507 N N . LEU A 1 201 ? 23.007 -7.046 -36.402 1.00 63.50 201 LEU A N 1
ATOM 1508 C CA . LEU A 1 201 ? 22.781 -6.012 -37.420 1.00 63.50 201 LEU A CA 1
ATOM 1509 C C . LEU A 1 201 ? 23.540 -4.714 -37.126 1.00 63.50 201 LEU A C 1
ATOM 1511 O O . LEU A 1 201 ? 23.900 -4.003 -38.065 1.00 63.50 201 LEU A O 1
ATOM 1515 N N . GLY A 1 202 ? 23.825 -4.429 -35.850 1.00 62.97 202 GLY A N 1
ATOM 1516 C CA . GLY A 1 202 ? 24.696 -3.321 -35.448 1.00 62.97 202 GLY A CA 1
ATOM 1517 C C . GLY A 1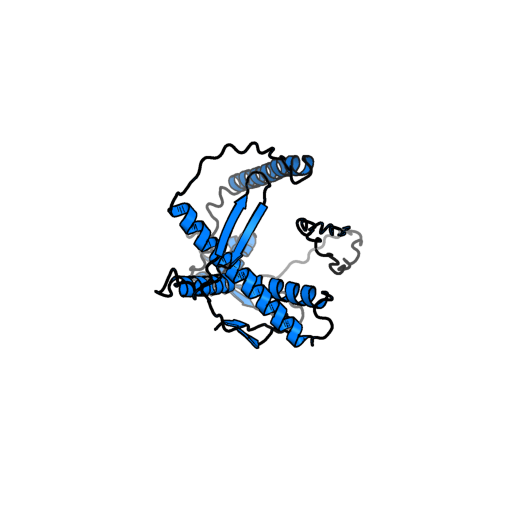 202 ? 26.134 -3.460 -35.972 1.00 62.97 202 GLY A C 1
ATOM 1518 O O . GLY A 1 202 ? 26.826 -2.460 -36.151 1.00 62.97 202 GLY A O 1
ATOM 1519 N N . GLY A 1 203 ? 26.571 -4.687 -36.286 1.00 61.66 203 GLY A N 1
ATOM 1520 C CA . GLY A 1 203 ? 27.846 -4.984 -36.935 1.00 61.66 203 GLY A CA 1
ATOM 1521 C C . GLY A 1 203 ? 27.687 -5.211 -38.443 1.00 61.66 203 GLY A C 1
ATOM 1522 O O . GLY A 1 203 ? 27.067 -6.173 -38.886 1.00 61.66 203 GLY A O 1
ATOM 1523 N N . ASN A 1 204 ? 28.327 -4.382 -39.270 1.00 57.59 204 ASN A N 1
ATOM 1524 C CA . ASN A 1 204 ? 28.228 -4.427 -40.743 1.00 57.59 204 ASN A CA 1
ATOM 1525 C C . ASN A 1 204 ? 28.655 -5.754 -41.417 1.00 57.59 204 ASN A C 1
ATOM 1527 O O . ASN A 1 204 ? 28.536 -5.880 -42.636 1.00 57.59 204 ASN A O 1
ATOM 1531 N N . ASN A 1 205 ? 29.202 -6.720 -40.678 1.00 63.03 205 ASN A N 1
ATOM 1532 C CA . ASN A 1 205 ? 29.862 -7.901 -41.237 1.00 63.03 205 ASN A CA 1
ATOM 1533 C C . ASN A 1 205 ? 28.927 -9.101 -41.445 1.00 63.03 205 ASN A C 1
ATOM 1535 O O . ASN A 1 205 ? 29.106 -9.840 -42.413 1.00 63.03 205 ASN A O 1
ATOM 1539 N N . ILE A 1 206 ? 27.924 -9.293 -40.584 1.00 63.06 206 ILE A N 1
ATOM 1540 C CA . ILE A 1 206 ? 27.022 -10.457 -40.663 1.00 63.06 206 ILE A CA 1
ATOM 1541 C C . ILE A 1 206 ? 25.893 -10.182 -41.660 1.00 63.06 206 ILE A C 1
ATOM 1543 O O . ILE A 1 206 ? 25.639 -10.997 -42.547 1.00 63.06 206 ILE A O 1
ATOM 1547 N N . SER A 1 207 ? 25.309 -8.982 -41.611 1.00 61.88 207 SER A N 1
ATOM 1548 C CA . SER A 1 207 ? 24.264 -8.544 -42.547 1.00 61.88 207 SER A CA 1
ATOM 1549 C C . SER A 1 207 ? 24.709 -8.624 -44.012 1.00 61.88 207 SER A C 1
ATOM 1551 O O . SER A 1 207 ? 23.975 -9.134 -44.856 1.00 61.88 207 SER A O 1
ATOM 1553 N N . LYS A 1 208 ? 25.952 -8.223 -44.314 1.00 66.38 208 LYS A N 1
ATOM 1554 C CA . LYS A 1 208 ? 26.531 -8.312 -45.666 1.00 66.38 208 LYS A CA 1
ATOM 1555 C C . LYS A 1 208 ? 26.750 -9.749 -46.143 1.00 66.38 208 LYS A C 1
ATOM 1557 O O . LYS A 1 208 ? 26.654 -9.998 -47.341 1.00 66.38 208 LYS A O 1
ATOM 1562 N N . LYS A 1 209 ? 27.063 -10.694 -45.249 1.00 66.62 209 LYS A N 1
ATOM 1563 C CA . LYS A 1 209 ? 27.285 -12.104 -45.616 1.00 66.62 209 LYS A CA 1
ATOM 1564 C C . LYS A 1 209 ? 25.969 -12.852 -45.831 1.00 66.62 209 LYS A C 1
ATOM 1566 O O . LYS A 1 209 ? 25.846 -13.538 -46.841 1.00 66.62 209 LYS A O 1
ATOM 1571 N N . VAL A 1 210 ? 24.969 -12.628 -44.975 1.00 66.31 210 VAL A N 1
ATOM 1572 C CA . VAL A 1 210 ? 23.610 -13.172 -45.160 1.00 66.31 210 VAL A CA 1
ATOM 1573 C C . VAL A 1 210 ? 22.988 -12.633 -46.453 1.00 66.31 210 VAL A C 1
ATOM 1575 O O . VAL A 1 210 ? 22.424 -13.385 -47.244 1.00 66.31 210 VAL A O 1
ATOM 1578 N N . GLN A 1 211 ? 23.183 -11.343 -46.749 1.00 67.88 211 GLN A N 1
ATOM 1579 C CA . GLN A 1 211 ? 22.695 -10.749 -47.994 1.00 67.88 211 GLN A CA 1
ATOM 1580 C C . GLN A 1 211 ? 23.404 -11.291 -49.248 1.00 67.88 211 GLN A C 1
ATOM 1582 O O . GLN A 1 211 ? 22.775 -11.414 -50.295 1.00 67.88 211 GLN A O 1
ATOM 1587 N N . ARG A 1 212 ? 24.685 -11.676 -49.151 1.00 67.06 212 ARG A N 1
ATOM 1588 C CA . ARG A 1 212 ? 25.410 -12.344 -50.248 1.00 67.06 212 ARG A CA 1
ATOM 1589 C C . ARG A 1 212 ? 24.907 -13.762 -50.520 1.00 67.06 212 ARG A C 1
ATOM 1591 O O . ARG A 1 212 ? 24.916 -14.175 -51.672 1.00 67.06 212 ARG A O 1
ATOM 1598 N N . GLN A 1 213 ? 24.459 -14.492 -49.498 1.00 68.69 213 GLN A N 1
ATOM 1599 C CA . GLN A 1 213 ? 23.897 -15.839 -49.668 1.00 68.69 213 GLN A CA 1
ATOM 1600 C C . GLN A 1 213 ? 22.481 -15.831 -50.266 1.00 68.69 213 GLN A C 1
ATOM 1602 O O . GLN A 1 213 ? 22.105 -16.783 -50.941 1.00 68.69 213 GLN A O 1
ATOM 1607 N N . ARG A 1 214 ? 21.709 -14.754 -50.067 1.00 66.00 214 ARG A N 1
ATOM 1608 C CA . ARG A 1 214 ? 20.313 -14.647 -50.533 1.00 66.00 214 ARG A CA 1
ATOM 1609 C C . ARG A 1 214 ? 20.163 -14.270 -52.016 1.00 66.00 214 ARG A C 1
ATOM 1611 O O . ARG A 1 214 ? 19.081 -14.422 -52.575 1.00 66.00 214 ARG A O 1
ATOM 1618 N N . GLY A 1 215 ? 21.239 -13.825 -52.665 1.00 57.69 215 GLY A N 1
ATOM 1619 C CA . GLY A 1 215 ? 21.198 -13.339 -54.044 1.00 57.69 215 GLY A CA 1
ATOM 1620 C C . GLY A 1 215 ? 20.619 -11.922 -54.166 1.00 57.69 215 GLY A C 1
ATOM 1621 O O . GLY A 1 215 ? 19.933 -11.405 -53.282 1.00 57.69 215 GLY A O 1
ATOM 1622 N N . GLU A 1 216 ? 20.961 -11.259 -55.267 1.00 52.00 216 GLU A N 1
ATOM 1623 C CA . GLU A 1 216 ? 20.704 -9.841 -55.528 1.00 52.00 216 GLU A CA 1
ATOM 1624 C C . GLU A 1 216 ? 19.222 -9.600 -55.874 1.00 52.00 216 GLU A C 1
ATOM 1626 O O . GLU A 1 216 ? 18.830 -9.549 -57.034 1.00 52.00 216 GLU A O 1
ATOM 1631 N N . GLY A 1 217 ? 18.361 -9.505 -54.859 1.00 57.75 217 GLY A N 1
ATOM 1632 C CA . GLY A 1 217 ? 16.945 -9.184 -55.076 1.00 57.75 217 GLY A CA 1
ATOM 1633 C C . GLY A 1 217 ? 16.098 -9.085 -53.815 1.00 57.75 217 GLY A C 1
ATOM 1634 O O . GLY A 1 217 ? 15.116 -8.348 -53.806 1.00 57.75 217 GLY A O 1
ATOM 1635 N N . ASP A 1 218 ? 16.500 -9.755 -52.733 1.00 61.34 218 ASP A N 1
ATOM 1636 C CA . ASP A 1 218 ? 15.621 -9.948 -51.583 1.00 61.34 218 ASP A CA 1
ATOM 1637 C C . ASP A 1 218 ? 16.295 -9.450 -50.290 1.00 61.34 218 ASP A C 1
ATOM 1639 O O . ASP A 1 218 ? 17.293 -9.991 -49.806 1.00 61.34 218 ASP A O 1
ATOM 1643 N N . LYS A 1 219 ? 15.805 -8.324 -49.757 1.00 63.16 219 LYS A N 1
ATOM 1644 C CA . LYS A 1 219 ? 16.430 -7.619 -48.626 1.00 63.16 219 LYS A CA 1
ATOM 1645 C C . LYS A 1 219 ? 16.111 -8.355 -47.323 1.00 63.16 219 LYS A C 1
ATOM 1647 O O . LYS A 1 219 ? 14.947 -8.536 -46.980 1.00 63.16 219 LYS A O 1
ATOM 1652 N N . TRP A 1 220 ? 17.137 -8.798 -46.597 1.00 64.44 220 TRP A N 1
ATOM 1653 C CA . TRP A 1 220 ? 16.967 -9.417 -45.277 1.00 64.44 220 TRP A CA 1
ATOM 1654 C C . TRP A 1 220 ? 16.456 -8.383 -44.272 1.00 64.44 220 TRP A C 1
ATOM 1656 O O . TRP A 1 220 ? 17.081 -7.339 -44.080 1.00 64.44 220 TRP A O 1
ATOM 1666 N N . THR A 1 221 ? 15.289 -8.654 -43.687 1.00 64.12 221 THR A N 1
ATOM 1667 C CA . THR A 1 221 ? 14.604 -7.779 -42.724 1.00 64.12 221 THR A CA 1
ATOM 1668 C C . THR A 1 221 ? 14.887 -8.167 -41.277 1.00 64.12 221 THR A C 1
ATOM 1670 O O . THR A 1 221 ? 14.465 -7.435 -40.391 1.00 64.12 221 THR A O 1
ATOM 1673 N N . ALA A 1 222 ? 15.607 -9.276 -41.045 1.00 61.38 222 ALA A N 1
ATOM 1674 C CA . ALA A 1 222 ? 15.903 -9.837 -39.723 1.00 61.38 222 ALA A CA 1
ATOM 1675 C C . ALA A 1 222 ? 14.665 -10.038 -38.833 1.00 61.38 222 ALA A C 1
ATOM 1677 O O . ALA A 1 222 ? 14.753 -9.963 -37.609 1.00 61.38 222 ALA A O 1
ATOM 1678 N N . ASP A 1 223 ? 13.523 -10.290 -39.468 1.00 67.25 223 ASP A N 1
ATOM 1679 C CA . ASP A 1 223 ? 12.284 -10.651 -38.797 1.00 67.25 223 ASP A CA 1
ATOM 1680 C C . ASP A 1 223 ? 12.459 -12.011 -38.111 1.00 67.25 223 ASP A C 1
ATOM 1682 O O . ASP A 1 223 ? 12.960 -12.950 -38.728 1.00 67.25 223 ASP A O 1
ATOM 1686 N N . ALA A 1 224 ? 12.049 -12.119 -36.848 1.00 62.41 224 ALA A N 1
ATOM 1687 C CA . ALA A 1 224 ? 12.070 -13.358 -36.076 1.00 62.41 224 ALA A CA 1
ATOM 1688 C C . ALA A 1 224 ? 11.280 -14.505 -36.739 1.00 62.41 224 ALA A C 1
ATOM 1690 O O . ALA A 1 224 ? 11.592 -15.681 -36.533 1.00 62.41 224 ALA A O 1
ATOM 1691 N N . ALA A 1 225 ? 10.284 -14.165 -37.563 1.00 62.91 225 ALA A N 1
ATOM 1692 C CA . ALA A 1 225 ? 9.506 -15.116 -38.349 1.00 62.91 225 ALA A CA 1
ATOM 1693 C C . ALA A 1 225 ? 10.208 -15.571 -39.646 1.00 62.91 225 ALA A C 1
ATOM 1695 O O . ALA A 1 225 ? 9.704 -16.465 -40.332 1.00 62.91 225 ALA A O 1
ATOM 1696 N N . ASP A 1 226 ? 11.354 -14.978 -40.003 1.00 67.62 226 ASP A N 1
ATOM 1697 C CA . ASP A 1 226 ? 12.106 -15.343 -41.202 1.00 67.62 226 ASP A CA 1
ATOM 1698 C C . ASP A 1 226 ? 12.683 -16.760 -41.061 1.00 67.62 226 ASP A C 1
ATOM 1700 O O . ASP A 1 226 ? 13.384 -17.106 -40.105 1.00 67.62 226 ASP A O 1
ATOM 1704 N N . ARG A 1 227 ? 12.386 -17.601 -42.052 1.00 63.75 227 ARG A N 1
ATOM 1705 C CA . ARG A 1 227 ? 12.695 -19.034 -42.059 1.00 63.75 227 ARG A CA 1
ATOM 1706 C C . ARG A 1 227 ? 14.204 -19.306 -42.004 1.00 63.75 227 ARG A C 1
ATOM 1708 O O . ARG A 1 227 ? 14.605 -20.330 -41.460 1.00 63.75 227 ARG A O 1
ATOM 1715 N N . MET A 1 228 ? 15.019 -18.364 -42.487 1.00 61.38 228 MET A N 1
ATOM 1716 C CA . MET A 1 228 ? 16.490 -18.413 -42.453 1.00 61.38 228 MET A CA 1
ATOM 1717 C C . MET A 1 228 ? 17.074 -18.317 -41.032 1.00 61.38 228 MET A C 1
ATOM 1719 O O . MET A 1 228 ? 18.216 -18.709 -40.807 1.00 61.38 228 MET A O 1
ATOM 1723 N N . LEU A 1 229 ? 16.312 -17.830 -40.043 1.00 59.47 229 LEU A N 1
ATOM 1724 C CA . LEU A 1 229 ? 16.769 -17.820 -38.648 1.00 59.47 229 LEU A CA 1
ATOM 1725 C C . LEU A 1 229 ? 16.824 -19.218 -38.029 1.00 59.47 229 LEU A C 1
ATOM 1727 O O . LEU A 1 229 ? 17.521 -19.413 -37.035 1.00 59.47 229 LEU A O 1
ATOM 1731 N N . GLY A 1 230 ? 16.116 -20.191 -38.612 1.00 58.19 230 GLY A N 1
ATOM 1732 C CA . GLY A 1 230 ? 16.225 -21.600 -38.231 1.00 58.19 230 GLY A CA 1
ATOM 1733 C C . GLY A 1 230 ? 17.605 -22.203 -38.512 1.00 58.19 230 GLY A C 1
ATOM 1734 O O . GLY A 1 230 ? 17.976 -23.174 -37.857 1.00 58.19 230 GLY A O 1
ATOM 1735 N N . ASP A 1 231 ? 18.375 -21.591 -39.417 1.00 62.84 231 ASP A N 1
ATOM 1736 C CA . ASP A 1 231 ? 19.678 -22.094 -39.867 1.00 62.84 231 ASP A CA 1
ATOM 1737 C C . ASP A 1 231 ? 20.859 -21.467 -39.104 1.00 62.84 231 ASP A C 1
ATOM 1739 O O . ASP A 1 231 ? 22.011 -21.869 -39.287 1.00 62.84 231 ASP A O 1
ATOM 1743 N N . ILE A 1 232 ? 20.594 -20.499 -38.216 1.00 61.97 232 ILE A N 1
ATOM 1744 C CA . ILE A 1 232 ? 21.607 -19.927 -37.323 1.00 61.97 232 ILE A CA 1
ATOM 1745 C C . ILE A 1 232 ? 21.780 -20.860 -36.125 1.00 61.97 232 ILE A C 1
ATOM 1747 O O . ILE A 1 232 ? 20.969 -20.870 -35.199 1.00 61.97 232 ILE A O 1
ATOM 1751 N N . LYS A 1 233 ? 22.863 -21.640 -36.123 1.00 62.22 233 LYS A N 1
ATOM 1752 C CA . LYS A 1 233 ? 23.205 -22.539 -35.017 1.00 62.22 233 LYS A CA 1
ATOM 1753 C C . LYS A 1 233 ? 24.226 -21.858 -34.115 1.00 62.22 233 LYS A C 1
ATOM 1755 O O . LYS A 1 233 ? 25.316 -21.480 -34.545 1.00 62.22 233 LYS A O 1
ATOM 1760 N N . MET A 1 234 ? 23.873 -21.701 -32.843 1.00 55.91 234 MET A N 1
ATOM 1761 C CA . MET A 1 234 ? 24.809 -21.258 -31.815 1.00 55.91 234 MET A CA 1
ATOM 1762 C C . MET A 1 234 ? 25.475 -22.492 -31.212 1.00 55.91 234 MET A C 1
ATOM 1764 O O . MET A 1 234 ? 24.811 -23.324 -30.596 1.00 55.91 234 MET A O 1
ATOM 1768 N N . CYS A 1 235 ? 26.783 -22.624 -31.406 1.00 59.78 235 CYS A N 1
ATOM 1769 C CA . CYS A 1 235 ? 27.552 -23.695 -30.793 1.00 59.78 235 CYS A CA 1
ATOM 1770 C C . CYS A 1 235 ? 28.180 -23.160 -29.508 1.00 59.78 235 CYS A C 1
ATOM 1772 O O . CYS A 1 235 ? 29.066 -22.304 -29.545 1.00 59.78 235 CYS A O 1
ATOM 1774 N N . LEU A 1 236 ? 27.710 -23.672 -28.372 1.00 55.38 236 LEU A N 1
ATOM 1775 C CA . LEU A 1 236 ? 28.381 -23.489 -27.092 1.00 55.38 236 LEU A CA 1
ATOM 1776 C C . LEU A 1 236 ? 29.514 -24.519 -27.020 1.00 55.38 236 LEU A C 1
ATOM 1778 O O . LEU A 1 236 ? 29.233 -25.720 -27.063 1.00 55.38 236 LEU A O 1
ATOM 1782 N N . PRO A 1 237 ? 30.785 -24.092 -26.976 1.00 53.16 237 PRO A N 1
ATOM 1783 C CA . PRO A 1 237 ? 31.881 -25.028 -26.818 1.00 53.16 237 PRO A CA 1
ATOM 1784 C C . PRO A 1 237 ? 31.790 -25.670 -25.431 1.00 53.16 237 PRO A C 1
ATOM 1786 O O . PRO A 1 237 ? 31.649 -24.993 -24.415 1.00 53.16 237 PRO A O 1
ATOM 1789 N N . GLN A 1 238 ? 31.838 -26.997 -25.390 1.00 51.09 238 GLN A N 1
ATOM 1790 C CA . GLN A 1 238 ? 31.798 -27.750 -24.145 1.00 51.09 238 GLN A CA 1
ATOM 1791 C C . GLN A 1 238 ? 33.216 -27.824 -23.566 1.00 51.09 238 GLN A C 1
ATOM 1793 O O . GLN A 1 238 ? 33.979 -28.737 -23.872 1.00 51.09 238 GLN A O 1
ATOM 1798 N N . GLY A 1 239 ? 33.575 -26.810 -22.779 1.00 53.66 239 GLY A N 1
ATOM 1799 C CA . GLY A 1 239 ? 34.844 -26.697 -22.064 1.00 53.66 239 GLY A CA 1
ATOM 1800 C C . GLY A 1 239 ? 34.978 -25.332 -21.387 1.00 53.66 239 GLY A C 1
ATOM 1801 O O . GLY A 1 239 ? 34.533 -24.323 -21.937 1.00 53.66 239 GLY A O 1
ATOM 1802 N N . ASP A 1 240 ? 35.568 -25.314 -20.192 1.00 52.25 240 ASP A N 1
ATOM 1803 C CA . ASP A 1 240 ? 35.781 -24.097 -19.407 1.00 52.25 240 ASP A CA 1
ATOM 1804 C C . ASP A 1 240 ? 36.646 -23.109 -20.218 1.00 52.25 240 ASP A C 1
ATOM 1806 O O . ASP A 1 240 ? 37.789 -23.410 -20.552 1.00 52.25 240 ASP A O 1
ATOM 1810 N N . PHE A 1 241 ? 36.089 -21.933 -20.539 1.00 53.09 241 PHE A N 1
ATOM 1811 C CA . PHE A 1 241 ? 36.743 -20.778 -21.192 1.00 53.09 241 PHE A CA 1
ATOM 1812 C C . PHE A 1 241 ? 36.882 -20.749 -22.727 1.00 53.09 241 PHE A C 1
ATOM 1814 O O . PHE A 1 241 ? 37.757 -20.055 -23.242 1.00 53.09 241 PHE A O 1
ATOM 1821 N N . ALA A 1 242 ? 36.006 -21.401 -23.495 1.00 55.56 242 ALA A N 1
ATOM 1822 C CA . ALA A 1 242 ? 35.942 -21.160 -24.943 1.00 55.56 242 ALA A CA 1
ATOM 1823 C C . ALA A 1 242 ? 34.822 -20.166 -25.320 1.00 55.56 242 ALA A C 1
ATOM 1825 O O . ALA A 1 242 ? 33.676 -20.306 -24.896 1.00 55.56 242 ALA A O 1
ATOM 1826 N N . GLU A 1 243 ? 35.157 -19.154 -26.130 1.00 54.06 243 GLU A N 1
ATOM 1827 C CA . GLU A 1 243 ? 34.205 -18.138 -26.594 1.00 54.06 243 GLU A CA 1
ATOM 1828 C C . GLU A 1 243 ? 33.090 -18.762 -27.461 1.00 54.06 243 GLU A C 1
ATOM 1830 O O . GLU A 1 243 ? 33.375 -19.604 -28.325 1.00 54.06 243 GLU A O 1
ATOM 1835 N N . PRO A 1 244 ? 31.817 -18.367 -27.269 1.00 56.16 244 PRO A N 1
ATOM 1836 C CA . PRO A 1 244 ? 30.699 -18.892 -28.047 1.00 56.16 244 PRO A CA 1
ATOM 1837 C C . PRO A 1 244 ? 30.828 -18.522 -29.529 1.00 56.16 244 PRO A C 1
ATOM 1839 O O . PRO A 1 244 ? 31.109 -17.373 -29.871 1.00 56.16 244 PRO A O 1
ATOM 1842 N N . ARG A 1 245 ? 30.579 -19.488 -30.426 1.00 56.28 245 ARG A N 1
ATOM 1843 C CA . ARG A 1 245 ? 30.687 -19.296 -31.883 1.00 56.28 245 ARG A CA 1
ATOM 1844 C C . ARG A 1 245 ? 29.329 -19.442 -32.572 1.00 56.28 245 ARG A C 1
ATOM 1846 O O . ARG A 1 245 ? 28.557 -20.353 -32.272 1.00 56.28 245 ARG A O 1
ATOM 1853 N N . ILE A 1 246 ? 29.059 -18.553 -33.528 1.00 56.25 246 ILE A N 1
ATOM 1854 C CA . ILE A 1 246 ? 27.855 -18.575 -34.372 1.00 56.25 246 ILE A CA 1
ATOM 1855 C C . ILE A 1 246 ? 28.221 -19.228 -35.709 1.00 56.25 246 ILE A C 1
ATOM 1857 O O . ILE A 1 246 ? 29.139 -18.764 -36.388 1.00 56.25 246 ILE A O 1
ATOM 1861 N N . ILE A 1 247 ? 27.510 -20.291 -36.088 1.00 58.53 247 ILE A N 1
ATOM 1862 C CA . ILE A 1 247 ? 27.722 -21.026 -37.339 1.00 58.53 247 ILE A CA 1
ATOM 1863 C C . ILE A 1 247 ? 26.456 -20.917 -38.195 1.00 58.53 247 ILE A C 1
ATOM 1865 O O . ILE A 1 247 ? 25.349 -21.171 -37.723 1.00 58.53 247 ILE A O 1
ATOM 1869 N N . LEU A 1 248 ? 26.632 -20.535 -39.460 1.00 54.34 248 LEU A N 1
ATOM 1870 C CA . LEU A 1 248 ? 25.602 -20.608 -40.497 1.00 54.34 248 LEU A CA 1
ATOM 1871 C C . LEU A 1 248 ? 25.875 -21.861 -41.334 1.00 54.34 248 LEU A C 1
ATOM 1873 O O . LEU A 1 248 ? 27.034 -22.115 -41.681 1.00 54.34 248 LEU A O 1
ATOM 1877 N N . ASP A 1 249 ? 24.844 -22.643 -41.660 1.00 51.28 249 ASP A N 1
ATOM 1878 C CA . ASP A 1 249 ? 24.998 -23.808 -42.540 1.00 51.28 249 ASP A CA 1
ATOM 1879 C C . ASP A 1 249 ? 25.530 -23.337 -43.914 1.00 51.28 249 ASP A C 1
ATOM 1881 O O . ASP A 1 249 ? 24.822 -22.719 -44.706 1.00 51.28 249 ASP A O 1
ATOM 1885 N N . GLY A 1 250 ? 26.826 -23.564 -44.170 1.00 50.41 250 GLY A N 1
ATOM 1886 C CA . GLY A 1 250 ? 27.506 -23.139 -45.402 1.00 50.41 250 GLY A CA 1
ATOM 1887 C C . GLY A 1 250 ? 28.972 -22.704 -45.278 1.00 50.41 250 GLY A C 1
ATOM 1888 O O . GLY A 1 250 ? 29.613 -22.498 -46.306 1.00 50.41 250 GLY A O 1
ATOM 1889 N N . GLY A 1 251 ? 29.546 -22.590 -44.078 1.00 46.03 251 GLY A N 1
ATOM 1890 C CA . GLY A 1 251 ? 30.994 -22.390 -43.934 1.00 46.03 251 GLY A CA 1
ATOM 1891 C C . GLY A 1 251 ? 31.413 -21.666 -42.660 1.00 46.03 251 GLY A C 1
ATOM 1892 O O . GLY A 1 251 ? 30.732 -20.759 -42.186 1.00 46.03 251 GLY A O 1
ATOM 1893 N N . LEU A 1 252 ? 32.562 -22.088 -42.126 1.00 37.88 252 LEU A N 1
ATOM 1894 C CA . LEU A 1 252 ? 33.194 -21.581 -40.910 1.00 37.88 252 LEU A CA 1
ATOM 1895 C C . LEU A 1 252 ? 33.408 -20.057 -40.989 1.00 37.88 252 LEU A C 1
ATOM 1897 O O . LEU A 1 252 ? 34.020 -19.556 -41.932 1.00 37.88 252 LEU A O 1
ATOM 1901 N N . LEU A 1 253 ? 32.955 -19.310 -39.979 1.00 46.66 253 LEU A N 1
ATOM 1902 C CA . LEU A 1 253 ? 33.431 -17.949 -39.748 1.00 46.66 253 LEU A CA 1
ATOM 1903 C C . LEU A 1 253 ? 34.583 -17.991 -38.740 1.00 46.66 253 LEU A C 1
ATOM 1905 O O . LEU A 1 253 ? 34.360 -18.288 -37.571 1.00 46.66 253 LEU A O 1
ATOM 1909 N N . MET A 1 254 ? 35.769 -17.637 -39.244 1.00 45.97 254 MET A N 1
ATOM 1910 C CA . MET A 1 254 ? 37.049 -17.342 -38.573 1.00 45.97 254 MET A CA 1
ATOM 1911 C C . MET A 1 254 ? 38.165 -18.354 -38.842 1.00 45.97 254 MET A C 1
ATOM 1913 O O . MET A 1 254 ? 38.354 -19.315 -38.101 1.00 45.97 254 MET A O 1
ATOM 1917 N N . GLN A 1 255 ? 38.901 -18.048 -39.909 1.00 35.44 255 GLN A N 1
ATOM 1918 C CA . GLN A 1 255 ? 40.270 -18.438 -40.248 1.00 35.44 255 GLN A CA 1
ATOM 1919 C C . GLN A 1 255 ? 40.671 -17.436 -41.350 1.00 35.44 255 GLN A C 1
ATOM 1921 O O . GLN A 1 255 ? 39.883 -17.264 -42.278 1.00 35.44 255 GLN A O 1
ATOM 1926 N N . ASP A 1 256 ? 41.734 -16.644 -41.357 1.00 35.66 256 ASP A N 1
ATOM 1927 C CA . ASP A 1 256 ? 42.851 -16.271 -40.485 1.00 35.66 256 ASP A CA 1
ATOM 1928 C C . ASP A 1 256 ? 43.147 -14.790 -40.838 1.00 35.66 256 ASP A C 1
ATOM 1930 O O . ASP A 1 256 ? 42.684 -14.320 -41.876 1.00 35.66 256 ASP A O 1
ATOM 1934 N N . GLU A 1 257 ? 43.853 -14.041 -39.988 1.00 34.56 257 GLU A N 1
ATOM 1935 C CA . GLU A 1 257 ? 45.189 -13.502 -40.316 1.00 34.56 257 GLU A CA 1
ATOM 1936 C C . GLU A 1 257 ? 45.706 -12.676 -39.134 1.00 34.56 257 GLU A C 1
ATOM 1938 O O . GLU A 1 257 ? 45.291 -11.547 -38.867 1.00 34.56 257 GLU A O 1
ATOM 1943 N N . ALA A 1 258 ? 46.622 -13.306 -38.402 1.00 42.72 258 ALA A N 1
ATOM 1944 C CA . ALA A 1 258 ? 47.656 -12.608 -37.677 1.00 42.72 258 ALA A CA 1
ATOM 1945 C C . ALA A 1 258 ? 48.520 -11.877 -38.707 1.00 42.72 258 ALA A C 1
ATOM 1947 O O . ALA A 1 258 ? 49.169 -12.531 -39.517 1.00 42.72 258 ALA A O 1
ATOM 1948 N N . ASP A 1 259 ? 48.555 -10.549 -38.656 1.00 33.69 259 ASP A N 1
ATOM 1949 C CA . ASP A 1 259 ? 49.701 -9.825 -39.186 1.00 33.69 259 ASP A CA 1
ATOM 1950 C C . ASP A 1 259 ? 50.023 -8.610 -38.316 1.00 33.69 259 ASP A C 1
ATOM 1952 O O . ASP A 1 259 ? 49.144 -7.922 -37.789 1.00 33.69 259 ASP A O 1
ATOM 1956 N N . GLY A 1 260 ? 51.320 -8.460 -38.068 1.00 39.62 260 GLY A N 1
ATOM 1957 C CA . GLY A 1 260 ? 51.896 -7.690 -36.978 1.00 39.62 260 GLY A CA 1
ATOM 1958 C C . GLY A 1 260 ? 51.723 -6.177 -37.091 1.00 39.62 260 GLY A C 1
ATOM 1959 O O . GLY A 1 260 ? 51.794 -5.578 -38.160 1.00 39.62 260 GLY A O 1
ATOM 1960 N N . GLY A 1 261 ? 51.599 -5.548 -35.927 1.00 30.23 261 GLY A N 1
ATOM 1961 C CA . GLY A 1 261 ? 51.644 -4.102 -35.762 1.00 30.23 261 GLY A CA 1
ATOM 1962 C C . GLY A 1 261 ? 51.779 -3.774 -34.286 1.00 30.23 261 GLY A C 1
ATOM 1963 O O . GLY A 1 261 ? 50.786 -3.551 -33.604 1.00 30.23 261 GLY A O 1
ATOM 1964 N N . GLY A 1 262 ? 53.012 -3.826 -33.782 1.00 43.28 262 GLY A N 1
ATOM 1965 C CA . GLY A 1 262 ? 53.324 -3.436 -32.416 1.00 43.28 262 GLY A CA 1
ATOM 1966 C C . GLY A 1 262 ? 53.040 -1.954 -32.195 1.00 43.28 262 GLY A C 1
ATOM 1967 O O . GLY A 1 262 ? 53.628 -1.103 -32.856 1.00 43.28 262 GLY A O 1
ATOM 1968 N N . THR A 1 263 ? 52.190 -1.668 -31.217 1.00 35.12 263 THR A N 1
ATOM 1969 C CA . THR A 1 263 ? 52.238 -0.432 -30.439 1.00 35.12 263 THR A CA 1
ATOM 1970 C C . THR A 1 263 ? 51.958 -0.791 -28.992 1.00 35.12 263 THR A C 1
ATOM 1972 O O . THR A 1 263 ? 50.837 -1.111 -28.608 1.00 35.12 263 THR A O 1
ATOM 1975 N N . GLU A 1 264 ? 53.049 -0.779 -28.242 1.00 43.94 264 GLU A N 1
ATOM 1976 C CA . GLU A 1 264 ? 53.154 -0.659 -26.797 1.00 43.94 264 GLU A CA 1
ATOM 1977 C C . GLU A 1 264 ? 52.169 0.409 -26.283 1.00 43.94 264 GLU A C 1
ATOM 1979 O O . GLU A 1 264 ? 52.242 1.575 -26.676 1.00 43.94 264 GLU A O 1
ATOM 1984 N N . MET A 1 265 ? 51.219 0.001 -25.440 1.00 36.72 265 MET A N 1
ATOM 1985 C CA . MET A 1 265 ? 50.437 0.893 -24.586 1.00 36.72 265 MET A CA 1
ATOM 1986 C C . MET A 1 265 ? 50.502 0.347 -23.162 1.00 36.72 265 MET A C 1
ATOM 1988 O O . MET A 1 265 ? 49.842 -0.628 -22.823 1.00 36.72 265 MET A O 1
ATOM 1992 N N . ASP A 1 266 ? 51.398 0.989 -22.420 1.00 36.88 266 ASP A N 1
ATOM 1993 C CA . ASP A 1 266 ? 51.507 1.178 -20.974 1.00 36.88 266 ASP A CA 1
ATOM 1994 C C . ASP A 1 266 ? 50.427 0.512 -20.094 1.00 36.88 266 ASP A C 1
ATOM 1996 O O . ASP A 1 266 ? 49.238 0.848 -20.140 1.00 36.88 266 ASP A O 1
ATOM 2000 N N . ASP A 1 267 ? 50.896 -0.404 -19.245 1.00 43.88 267 ASP A N 1
ATOM 2001 C CA . ASP A 1 267 ? 50.164 -1.046 -18.159 1.00 43.88 267 ASP A CA 1
ATOM 2002 C C . ASP A 1 267 ? 49.806 -0.022 -17.074 1.00 43.88 267 ASP A C 1
ATOM 2004 O O . ASP A 1 267 ? 50.666 0.508 -16.369 1.00 43.88 267 ASP A O 1
ATOM 2008 N N . GLY A 1 268 ? 48.511 0.220 -16.880 1.00 44.59 268 GLY A N 1
ATOM 2009 C CA . GLY A 1 268 ? 48.060 1.147 -15.848 1.00 44.59 268 GLY A CA 1
ATOM 2010 C C . GLY A 1 268 ? 46.567 1.106 -15.565 1.00 44.59 268 GLY A C 1
ATOM 2011 O O . GLY A 1 268 ? 45.935 2.156 -15.551 1.00 44.59 268 GLY A O 1
ATOM 2012 N N . MET A 1 269 ? 45.986 -0.071 -15.314 1.00 32.81 269 MET A N 1
ATOM 2013 C CA . MET A 1 269 ? 44.644 -0.144 -14.725 1.00 32.81 269 MET A CA 1
ATOM 2014 C C . MET A 1 269 ? 44.633 -1.108 -13.538 1.00 32.81 269 MET A C 1
ATOM 2016 O O . MET A 1 269 ? 44.674 -2.328 -13.686 1.00 32.81 269 MET A O 1
ATOM 2020 N N . ALA A 1 270 ? 44.617 -0.521 -12.342 1.00 43.91 270 ALA A N 1
ATOM 2021 C CA . ALA A 1 270 ? 44.447 -1.216 -11.075 1.00 43.91 270 ALA A CA 1
ATOM 2022 C C . ALA A 1 270 ? 43.097 -1.964 -11.027 1.00 43.91 270 ALA A C 1
ATOM 2024 O O . ALA A 1 270 ? 42.123 -1.508 -11.637 1.00 43.91 270 ALA A O 1
ATOM 2025 N N . PRO A 1 271 ? 43.007 -3.090 -10.298 1.00 37.50 271 PRO A N 1
ATOM 2026 C CA . PRO A 1 271 ? 41.755 -3.814 -10.137 1.00 37.50 271 PRO A CA 1
ATOM 2027 C C . PRO A 1 271 ? 40.722 -2.938 -9.418 1.00 37.50 271 PRO A C 1
ATOM 2029 O O . PRO A 1 271 ? 41.003 -2.354 -8.373 1.00 37.50 271 PRO A O 1
ATOM 2032 N N . LEU A 1 272 ? 39.518 -2.856 -9.991 1.00 36.66 272 LEU A N 1
ATOM 2033 C CA . LEU A 1 272 ? 38.348 -2.264 -9.348 1.00 36.66 272 LEU A CA 1
ATOM 2034 C C . LEU A 1 272 ? 37.983 -3.107 -8.122 1.00 36.66 272 LEU A C 1
ATOM 2036 O O . LEU A 1 272 ? 37.381 -4.175 -8.245 1.00 36.66 272 LEU A O 1
ATOM 2040 N N . GLU A 1 273 ? 38.359 -2.617 -6.944 1.00 34.09 273 GLU A N 1
ATOM 2041 C CA . GLU A 1 273 ? 37.811 -3.073 -5.673 1.00 34.09 273 GLU A CA 1
ATOM 2042 C C . GLU A 1 273 ? 36.301 -2.810 -5.670 1.00 34.09 273 GLU A C 1
ATOM 2044 O O . GLU A 1 273 ? 35.828 -1.676 -5.766 1.00 34.09 273 GLU A O 1
ATOM 2049 N N . THR A 1 274 ? 35.523 -3.883 -5.589 1.00 40.12 274 THR A N 1
ATOM 2050 C CA . THR A 1 274 ? 34.093 -3.816 -5.310 1.00 40.12 274 THR A CA 1
ATOM 2051 C C . THR A 1 274 ? 33.909 -3.433 -3.846 1.00 40.12 274 THR A C 1
ATOM 2053 O O . THR A 1 274 ? 33.980 -4.295 -2.968 1.00 40.12 274 THR A O 1
ATOM 2056 N N . GLU A 1 275 ? 33.681 -2.150 -3.570 1.00 35.75 275 GLU A N 1
ATOM 2057 C CA . GLU A 1 275 ? 33.238 -1.733 -2.242 1.00 35.75 275 GLU A CA 1
ATOM 2058 C C . GLU A 1 275 ? 31.828 -2.281 -1.951 1.00 35.75 275 GLU A C 1
ATOM 2060 O O . GLU A 1 275 ? 30.932 -2.194 -2.799 1.00 35.75 275 GLU A O 1
ATOM 2065 N N . PRO A 1 276 ? 31.590 -2.840 -0.751 1.00 36.81 276 PRO A N 1
ATOM 2066 C CA . PRO A 1 276 ? 30.258 -3.225 -0.328 1.00 36.81 276 PRO A CA 1
ATOM 2067 C C . PRO A 1 276 ? 29.386 -1.976 -0.165 1.00 36.81 276 PRO A C 1
ATOM 2069 O O . PRO A 1 276 ? 29.745 -1.015 0.516 1.00 36.81 276 PRO A O 1
ATOM 2072 N N . TYR A 1 277 ? 28.206 -2.023 -0.779 1.00 39.16 277 TYR A N 1
ATOM 2073 C CA . TYR A 1 277 ? 27.171 -0.998 -0.714 1.00 39.16 277 TYR A CA 1
ATOM 2074 C C . TYR A 1 277 ? 26.746 -0.757 0.747 1.00 39.16 277 TYR A C 1
ATOM 2076 O O . TYR A 1 277 ? 25.874 -1.437 1.282 1.00 39.16 277 TYR A O 1
ATOM 2084 N N . THR A 1 278 ? 27.359 0.223 1.409 1.00 37.22 278 THR A N 1
ATOM 2085 C CA . THR A 1 278 ? 26.969 0.721 2.737 1.00 37.22 278 THR A CA 1
ATOM 2086 C C . THR A 1 278 ? 26.032 1.918 2.586 1.00 37.22 278 THR A C 1
ATOM 2088 O O . THR A 1 278 ? 26.232 2.998 3.135 1.00 37.22 278 THR A O 1
ATOM 2091 N N . GLY A 1 279 ? 24.968 1.734 1.804 1.00 36.59 279 GLY A N 1
ATOM 2092 C CA . GLY A 1 279 ? 23.865 2.684 1.760 1.00 36.59 279 GLY A CA 1
ATOM 2093 C C . GLY A 1 279 ? 23.054 2.583 3.048 1.00 36.59 279 GLY A C 1
ATOM 2094 O O . GLY A 1 279 ? 22.167 1.740 3.152 1.00 36.59 279 GLY A O 1
ATOM 2095 N N . ALA A 1 280 ? 23.347 3.431 4.034 1.00 37.72 280 ALA A N 1
ATOM 2096 C CA . ALA A 1 280 ? 22.422 3.671 5.135 1.00 37.72 280 ALA A CA 1
ATOM 2097 C C . ALA A 1 280 ? 21.076 4.149 4.548 1.00 37.72 280 ALA A C 1
ATOM 2099 O O . ALA A 1 280 ? 21.075 5.089 3.745 1.00 37.72 280 ALA A O 1
ATOM 2100 N N . PRO A 1 281 ? 19.934 3.530 4.897 1.00 41.41 281 PRO A N 1
ATOM 2101 C CA . PRO A 1 281 ? 18.647 3.970 4.385 1.00 41.41 281 PRO A CA 1
ATOM 2102 C C . PRO A 1 281 ? 18.361 5.391 4.869 1.00 41.41 281 PRO A C 1
ATOM 2104 O O . PRO A 1 281 ? 18.597 5.731 6.031 1.00 41.41 281 PRO A O 1
ATOM 2107 N N . ALA A 1 282 ? 17.848 6.217 3.957 1.00 39.34 282 ALA A N 1
ATOM 2108 C CA . ALA A 1 282 ? 17.347 7.543 4.268 1.00 39.34 282 ALA A CA 1
ATOM 2109 C C . ALA A 1 282 ? 16.379 7.447 5.454 1.00 39.34 282 ALA A C 1
ATOM 2111 O O . ALA A 1 282 ? 15.344 6.783 5.377 1.00 39.34 282 ALA A O 1
ATOM 2112 N N . ALA A 1 283 ? 16.743 8.095 6.561 1.00 30.52 283 ALA A N 1
ATOM 2113 C CA . ALA A 1 283 ? 15.876 8.247 7.710 1.00 30.52 283 ALA A CA 1
ATOM 2114 C C . ALA A 1 283 ? 14.610 8.982 7.257 1.00 30.52 283 ALA A C 1
ATOM 2116 O O . ALA A 1 283 ? 14.638 10.179 6.969 1.00 30.52 283 ALA A O 1
ATOM 2117 N N . TRP A 1 284 ? 13.499 8.256 7.179 1.00 35.22 284 TRP A N 1
ATOM 2118 C CA . TRP A 1 284 ? 12.186 8.872 7.173 1.00 35.22 284 TRP A CA 1
ATOM 2119 C C . TRP A 1 284 ? 12.025 9.589 8.511 1.00 35.22 284 TRP A C 1
ATOM 2121 O O . TRP A 1 284 ? 11.955 8.957 9.565 1.00 35.22 284 TRP A O 1
ATOM 2131 N N . SER A 1 285 ? 12.027 10.922 8.478 1.00 31.17 285 SER A N 1
ATOM 2132 C CA . SER A 1 285 ? 11.592 11.711 9.625 1.00 31.17 285 SER A CA 1
ATOM 2133 C C . SER A 1 285 ? 10.107 11.426 9.837 1.00 31.17 285 SER A C 1
ATOM 2135 O O . SER A 1 285 ? 9.331 11.627 8.899 1.00 31.17 285 SER A O 1
ATOM 2137 N N . PRO A 1 286 ? 9.676 11.005 11.035 1.00 33.78 286 PRO A N 1
ATOM 2138 C CA . PRO A 1 286 ? 8.261 10.959 11.344 1.00 33.78 286 PRO A CA 1
ATOM 2139 C C . PRO A 1 286 ? 7.694 12.376 11.215 1.00 33.78 286 PRO A C 1
ATOM 2141 O O . PRO A 1 286 ? 8.252 13.345 11.742 1.00 33.78 286 PRO A O 1
ATOM 2144 N N . ILE A 1 287 ? 6.605 12.496 10.460 1.00 39.53 287 ILE A N 1
ATOM 2145 C CA . ILE A 1 287 ? 5.744 13.677 10.465 1.00 39.53 287 ILE A CA 1
ATOM 2146 C C . ILE A 1 287 ? 5.294 13.884 11.915 1.00 39.53 287 ILE A C 1
ATOM 2148 O O . ILE A 1 287 ? 4.923 12.931 12.599 1.00 39.53 287 ILE A O 1
ATOM 2152 N N . GLY A 1 288 ? 5.444 15.121 12.390 1.00 34.56 288 GLY A N 1
ATOM 2153 C CA . GLY A 1 288 ? 5.429 15.493 13.800 1.00 34.56 288 GLY A CA 1
ATOM 2154 C C . GLY A 1 288 ? 4.310 14.853 14.617 1.00 34.56 288 GLY A C 1
ATOM 2155 O O . GLY A 1 288 ? 3.127 15.028 14.336 1.00 34.56 288 GLY A O 1
ATOM 2156 N N . GLN A 1 289 ? 4.719 14.174 15.687 1.00 32.12 289 GLN A N 1
ATOM 2157 C CA . GLN A 1 289 ? 3.859 13.874 16.819 1.00 32.12 289 GLN A CA 1
ATOM 2158 C C . GLN A 1 289 ? 3.366 15.195 17.418 1.00 32.12 289 GLN A C 1
ATOM 2160 O O . GLN A 1 289 ? 4.153 16.025 17.882 1.00 32.12 289 GLN A O 1
ATOM 2165 N N . HIS A 1 290 ? 2.052 15.395 17.394 1.00 35.62 290 HIS A N 1
ATOM 2166 C CA . HIS A 1 290 ? 1.398 16.445 18.156 1.00 35.62 290 HIS A CA 1
ATOM 2167 C C . HIS A 1 290 ? 1.521 16.075 19.640 1.00 35.62 290 HIS A C 1
ATOM 2169 O O . HIS A 1 290 ? 0.892 15.131 20.109 1.00 35.62 290 HIS A O 1
ATOM 2175 N N . ASN A 1 291 ? 2.380 16.786 20.371 1.00 33.00 291 ASN A N 1
ATOM 2176 C CA . ASN A 1 291 ? 2.513 16.631 21.816 1.00 33.00 291 ASN A CA 1
ATOM 2177 C C . ASN A 1 291 ? 1.198 17.035 22.498 1.00 33.00 291 ASN A C 1
ATOM 2179 O O . ASN A 1 291 ? 0.857 18.219 22.552 1.00 33.00 291 ASN A O 1
ATOM 2183 N N . GLU A 1 292 ? 0.483 16.063 23.060 1.00 34.91 292 GLU A N 1
ATOM 2184 C CA . GLU A 1 292 ? -0.542 16.312 24.069 1.00 34.91 292 GLU A CA 1
ATOM 2185 C C . GLU A 1 292 ? 0.137 16.825 25.343 1.00 34.91 292 GLU A C 1
ATOM 2187 O O . GLU A 1 292 ? 0.740 16.085 26.121 1.00 34.91 292 GLU A O 1
ATOM 2192 N N . HIS A 1 293 ? 0.055 18.135 25.565 1.00 32.12 293 HIS A N 1
ATOM 2193 C CA . HIS A 1 293 ? 0.459 18.742 26.824 1.00 32.12 293 HIS A CA 1
ATOM 2194 C C . HIS A 1 293 ? -0.682 18.594 27.841 1.00 32.12 293 HIS A C 1
ATOM 2196 O O . HIS A 1 293 ? -1.523 19.475 28.011 1.00 32.12 293 HIS A O 1
ATOM 2202 N N . SER A 1 294 ? -0.716 17.448 28.524 1.00 36.12 294 SER A N 1
ATOM 2203 C CA . SER A 1 294 ? -1.526 17.242 29.727 1.00 36.12 294 SER A CA 1
ATOM 2204 C C . SER A 1 294 ? -0.940 18.064 30.882 1.00 36.12 294 SER A C 1
ATOM 2206 O O . SER A 1 294 ? -0.087 17.585 31.632 1.00 36.12 294 SER A O 1
ATOM 2208 N N . SER A 1 295 ? -1.400 19.308 31.052 1.00 37.97 295 SER A N 1
ATOM 2209 C CA . SER A 1 295 ? -1.193 20.039 32.307 1.00 37.97 295 SER A CA 1
ATOM 2210 C C . SER A 1 295 ? -2.273 19.637 33.313 1.00 37.97 295 SER A C 1
ATOM 2212 O O . SER A 1 295 ? -3.457 19.940 33.171 1.00 37.97 295 SER A O 1
ATOM 2214 N N . GLY A 1 296 ? -1.845 18.894 34.333 1.00 33.72 296 GLY A N 1
ATOM 2215 C CA . GLY A 1 296 ? -2.667 18.545 35.479 1.00 33.72 296 GLY A CA 1
ATOM 2216 C C . GLY A 1 296 ? -3.037 19.792 36.276 1.00 33.72 296 GLY A C 1
ATOM 2217 O O . GLY A 1 296 ? -2.171 20.504 36.786 1.00 33.72 296 GLY A O 1
ATOM 2218 N N . GLN A 1 297 ? -4.338 20.038 36.422 1.00 36.66 297 GLN A N 1
ATOM 2219 C CA . GLN A 1 297 ? -4.841 20.995 37.394 1.00 36.66 297 GLN A CA 1
ATOM 2220 C C . GLN A 1 297 ? -4.728 20.423 38.810 1.00 36.66 297 GLN A C 1
ATOM 2222 O O . GLN A 1 297 ? -5.359 19.434 39.184 1.00 36.66 297 GLN A O 1
ATOM 2227 N N . ARG A 1 298 ? -3.909 21.113 39.601 1.00 33.94 298 ARG A N 1
ATOM 2228 C CA . ARG A 1 298 ? -3.814 21.031 41.056 1.00 33.94 298 ARG A CA 1
ATOM 2229 C C . ARG A 1 298 ? -5.140 21.525 41.649 1.00 33.94 298 ARG A C 1
ATOM 2231 O O . ARG A 1 298 ? -5.485 22.691 41.484 1.00 33.94 298 ARG A O 1
ATOM 2238 N N . LYS A 1 299 ? -5.876 20.655 42.344 1.00 36.25 299 LYS A N 1
ATOM 2239 C CA . LYS A 1 299 ? -6.995 21.068 43.200 1.00 36.25 299 LYS A CA 1
ATOM 2240 C C . LYS A 1 299 ? -6.441 21.705 44.474 1.00 36.25 299 LYS A C 1
ATOM 2242 O O . LYS A 1 299 ? -5.758 21.042 45.249 1.00 36.25 299 LYS A O 1
ATOM 2247 N N . THR A 1 300 ? -6.777 22.969 44.685 1.00 46.25 300 THR A N 1
ATOM 2248 C CA . THR A 1 300 ? -6.824 23.617 45.998 1.00 46.25 300 THR A CA 1
ATOM 2249 C C . THR A 1 300 ? -8.214 24.213 46.160 1.00 46.25 300 THR A C 1
ATOM 2251 O O . THR A 1 300 ? -8.499 25.257 45.579 1.00 46.25 300 THR A O 1
ATOM 2254 N N . SER A 1 301 ? -9.083 23.510 46.878 1.00 42.69 301 SER A N 1
ATOM 2255 C CA . SER A 1 301 ? -9.912 24.026 47.972 1.00 42.69 301 SER A CA 1
ATOM 2256 C C . SER A 1 301 ? -10.728 22.889 48.570 1.00 42.69 301 SER A C 1
ATOM 2258 O O . SER A 1 301 ? -11.011 21.917 47.832 1.00 42.69 301 SER A O 1
#

Solvent-accessible surface area (backbone atoms only — not comparable to full-atom values): 19612 Å² total; per-residue (Å²): 115,51,76,39,84,63,61,93,91,48,72,72,46,49,42,75,38,75,45,79,79,81,89,75,57,74,51,62,49,74,48,74,40,75,90,77,74,41,76,48,78,43,74,57,91,73,75,84,37,77,61,93,59,82,84,44,59,66,61,50,51,51,54,48,49,54,53,50,52,65,67,70,37,53,56,103,86,53,38,57,63,56,54,52,47,54,51,39,27,57,52,48,67,71,35,78,90,48,78,88,56,53,70,50,58,44,18,45,53,27,44,49,55,49,50,51,51,54,51,49,52,52,51,49,52,56,52,51,49,51,50,62,71,65,62,81,74,82,94,70,93,74,91,72,86,78,78,83,75,74,87,66,60,69,65,59,65,60,48,51,55,57,52,52,51,51,52,50,50,51,51,50,52,50,32,59,74,53,57,66,53,81,80,62,47,74,75,42,91,87,37,66,64,23,49,54,46,53,61,42,58,77,39,77,67,54,55,55,51,57,44,62,73,63,41,100,82,61,83,83,61,64,45,73,84,42,75,70,62,77,49,59,43,76,46,74,55,93,55,96,88,54,79,74,45,72,41,50,88,88,59,90,79,87,83,85,80,93,75,90,78,91,72,94,76,83,92,82,77,79,83,84,77,82,74,79,86,79,75,75,76,82,79,78,73,77,77,79,80,82,80,82,80,82,76,82,82,81,87,84,132

Radius of gyration: 32.89 Å; Cα contacts (8 Å, |Δi|>4): 176; chains: 1; bounding box: 80×60×104 Å

pLDDT: mean 70.56, std 18.87, range [30.23, 96.62]

Nearest PDB structures (foldseek):
  6dt7-assembly1_B  TM=1.542E-01  e=3.131E+00  Enquatrovirus N4

Sequence (301 aa):
MVGIAATAWYTGDFANSECSLEFIPTRSTVTANVTNSSITVVKSSGSAATDPEPTGLLVNNTVTSLHFLSKMGPSLYVSVMGDAFEYNVHTTYKSSAYGNLTRREVGLRATEASFDAILDDILGIYGSGQIAIANETTSTTIAGTFGSYLFGKPLVLGLILPVNLVILLVIVIEGIRARFWRHLPQFDILDFKSTVTAASLGGNNISKKVQRQRGEGDKWTADAADRMLGDIKMCLPQGDFAEPRIILDGGLLMQDEADGGGTEMDDGMAPLETEPYTGAPAAWSPIGQHNEHSSGQRKTS